Protein AF-A0A7S2W2L8-F1 (afdb_monomer)

Solvent-accessible surface area (backbone atoms only — not comparable to full-atom values): 20200 Å² total; per-residue (Å²): 138,90,86,86,85,83,86,76,82,80,80,81,73,77,78,70,81,76,75,74,73,59,68,76,46,38,32,38,47,60,27,91,48,52,80,48,51,16,72,74,77,69,44,70,40,50,55,67,39,67,32,39,31,41,35,33,56,36,92,88,42,92,88,41,74,40,72,49,42,21,42,65,70,49,39,56,51,51,57,72,71,46,59,90,88,50,94,72,78,82,53,72,87,49,37,45,54,50,85,81,47,57,68,69,61,41,53,53,49,54,54,50,46,50,36,50,75,72,64,70,61,83,74,73,86,76,74,87,71,77,89,78,82,81,89,79,89,78,92,86,85,88,91,86,88,89,81,85,85,81,78,81,79,73,81,73,76,74,79,72,78,73,57,72,81,43,78,41,85,38,43,85,85,41,64,66,52,42,51,52,53,16,49,52,50,47,51,50,32,48,76,71,69,41,63,62,58,86,52,64,67,61,29,31,52,54,41,39,57,46,42,68,74,57,37,38,91,74,87,12,33,29,47,52,14,62,42,46,52,51,47,38,72,73,34,70,71,81,84,81,72,66,84,68,74,50,58,20,76,79,36,38,65,57,32,51,53,36,50,52,39,24,54,49,27,49,73,58,66,39,55,67,62,21,53,38,36,46,50,35,29,54,53,50,19,68,29,68,62,70,81,89,43,18,71,66,48,40,69,42,95,65,31,45,75,76,49,15,51,48,44,36,42,28,73,76,70,74,45,46,69,76,44,53,51,37,67,75,51,72,56,60,72,133

Sequence (334 aa):
LFPRSSGVPPSSRLGKAMAAAPAVSYQVEYAKSGRSTCKASKVKIPKGALRIGKVSPSSFSEGDVMTTWYMVKPFFDMMSRMRKSSKKVESEDDLAGLDELNEEDQAMLRAKIQAFNDGTMKFTPAKRKSPAKKEALDGDDAAEEAAKPSPKPKKKQRVVEPFPSEVVACPKADRARMVEVADQVVAKARSAGIRVPTDNMLARKAAGAILLRLVEPEGGTVDIGKVLDGLEAEYKSSRGKEKAEVACEANRGLVEALNELVEYDFKAGKKFPALATKKAASLLAELSEPITSGKQAGKLEGVGKSTAKKVDEFLDSGTIEALENYRLTGGRGE

Secondary structure (DSSP, 8-state):
------------------PPPPPPEEEEEE-SSTT-B-TTT-PBPPTT-EEEEEEEE-SSSTT-EEEEEEEHHHHHHHHHHS-TTS----SGGGEETGGGS-HHHHHHHHHHHHHHHTT----------------------------PPPPP--------PPPPP-EEE--TT-HHHHHHHHHHHHHHHHHTT----SSHHHHHHHHHHHHHHHS-TTTTEEEHHHHHHHHHHHH--S-----PPPSSGGGHHHHHHHHHHHHHHHHTT-HHHHHHHHHHHHHHHT-SSPP--HHHHHTSTT--HHHHHHHHHHHHHSS-HHHHHHHHHTT---

Organism: NCBI:txid1034831

Foldseek 3Di:
DDDDDDDDDPDDPDPPPPPPQDAKAKAKDFACAQAAAAPQLRHTDHGRAIKMWIWHGDPVDGNDIDTHIHHLLSLLVVQVPDDPPHDDCQDPVRYHPLVVDDPVVSVVNRVVSVCSVVVVDDDDPDPRDDDDDDDDDDDDDDDDDDDDDDDDPDPPPPPPPQAPWDKDAAAPVPPVSLLVLLQVLLVVLVVVVQPADPPSVRSSVLLSVLLVVAQDPPRRMGTSSVSSVVSCVVRVDDDPPPPQQQLAPLCVLVLVQLQLLLVLCVLLVVPVSSVLSPVLSVVRSVDNDHDDALVVSCVPPRHDPVNRVQVRVCNVPVHRPSSVVCVVVVSPDD

Mean predicted aligned error: 21.11 Å

Radius of gyration: 31.38 Å; Cα contacts (8 Å, |Δi|>4): 383; chains: 1; bounding box: 72×114×62 Å

Structure (mmCIF, N/CA/C/O backbone):
data_AF-A0A7S2W2L8-F1
#
_entry.id   AF-A0A7S2W2L8-F1
#
loop_
_atom_site.group_PDB
_atom_site.id
_atom_site.type_symbol
_atom_site.label_atom_id
_atom_site.label_alt_id
_atom_site.label_comp_id
_atom_site.label_asym_id
_atom_site.label_entity_id
_atom_site.label_seq_id
_atom_site.pdbx_PDB_ins_code
_atom_site.Cartn_x
_atom_site.Cartn_y
_atom_site.Cartn_z
_atom_site.occupancy
_atom_site.B_iso_or_equiv
_atom_site.auth_seq_id
_atom_site.auth_comp_id
_atom_site.auth_asym_id
_atom_site.auth_atom_id
_atom_site.pdbx_PDB_model_num
ATOM 1 N N . LEU A 1 1 ? -31.362 80.302 17.877 1.00 39.25 1 LEU A N 1
ATOM 2 C CA . LEU A 1 1 ? -31.074 80.096 19.313 1.00 39.25 1 LEU A CA 1
ATOM 3 C C . LEU A 1 1 ? -31.709 78.782 19.758 1.00 39.25 1 LEU A C 1
ATOM 5 O O . LEU A 1 1 ? -32.903 78.608 19.572 1.00 39.25 1 LEU A O 1
ATOM 9 N N . PHE A 1 2 ? -30.854 77.923 20.316 1.00 34.75 2 PHE A N 1
ATOM 10 C CA . PHE A 1 2 ? -31.050 76.632 20.995 1.00 34.75 2 PHE A CA 1
ATOM 11 C C . PHE A 1 2 ? -31.350 75.344 20.195 1.00 34.75 2 PHE A C 1
ATOM 13 O O . PHE A 1 2 ? -32.076 75.371 19.204 1.00 34.75 2 PHE A O 1
ATOM 20 N N . PRO A 1 3 ? -30.713 74.218 20.597 1.00 49.78 3 PRO A N 1
ATOM 21 C CA . PRO A 1 3 ? -30.274 73.152 19.703 1.00 49.78 3 PRO A CA 1
ATOM 22 C C . PRO A 1 3 ? -31.095 71.867 19.881 1.00 49.78 3 PRO A C 1
ATOM 24 O O . PRO A 1 3 ? -31.760 71.668 20.895 1.00 49.78 3 PRO A O 1
ATOM 27 N N . ARG A 1 4 ? -31.008 70.944 18.919 1.00 42.16 4 ARG A N 1
ATOM 28 C CA . ARG A 1 4 ? -31.521 69.576 19.077 1.00 42.16 4 ARG A CA 1
ATOM 29 C C . ARG A 1 4 ? -30.385 68.576 18.912 1.00 42.16 4 ARG A C 1
ATOM 31 O O . ARG A 1 4 ? -30.053 68.175 17.804 1.00 42.16 4 ARG A O 1
ATOM 38 N N . SER A 1 5 ? -29.806 68.181 20.044 1.00 45.72 5 SER A N 1
ATOM 39 C CA . SER A 1 5 ? -29.121 66.902 20.198 1.00 45.72 5 SER A CA 1
ATOM 40 C C . SER A 1 5 ? -30.149 65.866 20.655 1.00 45.72 5 SER A C 1
ATOM 42 O O . SER A 1 5 ? -30.735 66.017 21.726 1.00 45.72 5 SER A O 1
ATOM 44 N N . SER A 1 6 ? -30.349 64.801 19.889 1.00 47.06 6 SER A N 1
ATOM 45 C CA . SER A 1 6 ? -31.009 63.587 20.375 1.00 47.06 6 SER A CA 1
ATOM 46 C C . SER A 1 6 ? -30.059 62.420 20.155 1.00 47.06 6 SER A C 1
ATOM 48 O O . SER A 1 6 ? -29.956 61.883 19.053 1.00 47.06 6 SER A O 1
ATOM 50 N N . GLY A 1 7 ? -29.321 62.089 21.214 1.00 36.22 7 GLY A N 1
ATOM 51 C CA . GLY A 1 7 ? -28.548 60.863 21.302 1.00 36.22 7 GLY A CA 1
ATOM 52 C C . GLY A 1 7 ? -29.469 59.657 21.450 1.00 36.22 7 GLY A C 1
ATOM 53 O O . GLY A 1 7 ? -30.443 59.691 22.199 1.00 36.22 7 GLY A O 1
ATOM 54 N N . VAL A 1 8 ? -29.118 58.581 20.756 1.00 45.22 8 VAL A N 1
ATOM 55 C CA . VAL A 1 8 ? -29.549 57.221 21.074 1.00 45.22 8 VAL A CA 1
ATOM 56 C C . VAL A 1 8 ? -28.269 56.467 21.442 1.00 45.22 8 VAL A C 1
ATOM 58 O O . VAL A 1 8 ? -27.385 56.360 20.590 1.00 45.22 8 VAL A O 1
ATOM 61 N N . PRO A 1 9 ? -28.098 55.992 22.688 1.00 48.66 9 PRO A N 1
ATOM 62 C CA . PRO A 1 9 ? -26.945 55.174 23.036 1.00 48.66 9 PRO A CA 1
ATOM 63 C C . PRO A 1 9 ? -27.099 53.773 22.418 1.00 48.66 9 PRO A C 1
ATOM 65 O O . PRO A 1 9 ? -28.184 53.188 22.498 1.00 48.66 9 PRO A O 1
ATOM 68 N N . PRO A 1 10 ? -26.048 53.192 21.812 1.00 41.12 10 PRO A N 1
ATOM 69 C CA . PRO A 1 10 ? -26.101 51.808 21.375 1.00 41.12 10 PRO A CA 1
ATOM 70 C C . PRO A 1 10 ? -26.126 50.878 22.592 1.00 41.12 10 PRO A C 1
ATOM 72 O O . PRO A 1 10 ? -25.297 50.967 23.497 1.00 41.12 10 PRO A O 1
ATOM 75 N N . SER A 1 11 ? -27.116 49.986 22.575 1.00 41.72 11 SER A N 1
ATOM 76 C CA . SER A 1 11 ? -27.329 48.870 23.493 1.00 41.72 11 SER A CA 1
ATOM 77 C C . SER A 1 11 ? -26.017 48.178 23.882 1.00 41.72 11 SER A C 1
ATOM 79 O O . SER A 1 11 ? -25.310 47.610 23.046 1.00 41.72 11 SER A O 1
ATOM 81 N N . SER A 1 12 ? -25.717 48.211 25.178 1.00 38.97 12 SER A N 1
ATOM 82 C CA . SER A 1 12 ? -24.676 47.420 25.817 1.00 38.97 12 SER A CA 1
ATOM 83 C C . SER A 1 12 ? -25.024 45.932 25.709 1.00 38.97 12 SER A C 1
ATOM 85 O O . SER A 1 12 ? -25.754 45.373 26.527 1.00 38.97 12 SER A O 1
ATOM 87 N N . ARG A 1 13 ? -24.461 45.242 24.710 1.00 43.66 13 ARG A N 1
ATOM 88 C CA . ARG A 1 13 ? -24.296 43.789 24.819 1.00 43.66 13 ARG A CA 1
ATOM 89 C C . ARG A 1 13 ? -23.273 43.555 25.920 1.00 43.66 13 ARG A C 1
ATOM 91 O O . ARG A 1 13 ? -22.082 43.766 25.703 1.00 43.66 13 ARG A O 1
ATOM 98 N N . LEU A 1 14 ? -23.749 43.149 27.097 1.00 43.38 14 LEU A N 1
ATOM 99 C CA . LEU A 1 14 ? -22.902 42.529 28.107 1.00 43.38 14 LEU A CA 1
ATOM 100 C C . LEU A 1 14 ? -22.034 41.481 27.405 1.00 43.38 14 LEU A C 1
ATOM 102 O O . LEU A 1 14 ? -22.552 40.524 26.824 1.00 43.38 14 LEU A O 1
ATOM 106 N N . GLY A 1 15 ? -20.721 41.696 27.439 1.00 36.47 15 GLY A N 1
ATOM 107 C CA . GLY A 1 15 ? -19.742 40.722 26.997 1.00 36.47 15 GLY A CA 1
ATOM 108 C C . GLY A 1 15 ? -19.905 39.463 27.834 1.00 36.47 15 GLY A C 1
ATOM 109 O O . GLY A 1 15 ? -19.426 39.388 28.963 1.00 36.47 15 GLY A O 1
ATOM 110 N N . LYS A 1 16 ? -20.597 38.467 27.282 1.00 40.06 16 LYS A N 1
ATOM 111 C CA . LYS A 1 16 ? -20.438 37.083 27.711 1.00 40.06 16 LYS A CA 1
ATOM 112 C C . LYS A 1 16 ? -18.959 36.775 27.495 1.00 40.06 16 LYS A C 1
ATOM 114 O O . LYS A 1 16 ? -18.487 36.890 26.366 1.00 40.06 16 LYS A O 1
ATOM 119 N N . ALA A 1 17 ? -18.230 36.466 28.565 1.00 37.75 17 ALA A N 1
ATOM 120 C CA . ALA A 1 17 ? -16.857 35.998 28.463 1.00 37.75 17 ALA A CA 1
ATOM 121 C C . ALA A 1 17 ? -16.820 34.881 27.411 1.00 37.75 17 ALA A C 1
ATOM 123 O O . ALA A 1 17 ? -17.463 33.844 27.587 1.00 37.75 17 ALA A O 1
ATOM 124 N N . MET A 1 18 ? -16.149 35.131 26.283 1.00 36.50 18 MET A N 1
ATOM 125 C CA . MET A 1 18 ? -15.873 34.089 25.303 1.00 36.50 18 MET A CA 1
ATOM 126 C C . MET A 1 18 ? -15.029 33.055 26.039 1.00 36.50 18 MET A C 1
ATOM 128 O O . MET A 1 18 ? -13.890 33.335 26.414 1.00 36.50 18 MET A O 1
ATOM 132 N N . ALA A 1 19 ? -15.611 31.887 26.310 1.00 46.25 19 ALA A N 1
ATOM 133 C CA . ALA A 1 19 ? -14.841 30.736 26.739 1.00 46.25 19 ALA A CA 1
ATOM 134 C C . ALA A 1 19 ? -13.744 30.525 25.689 1.00 46.25 19 ALA A C 1
ATOM 136 O O . ALA A 1 19 ? -14.037 30.438 24.495 1.00 46.25 19 ALA A O 1
ATOM 137 N N . ALA A 1 20 ? -12.484 30.545 26.124 1.00 48.91 20 ALA A N 1
ATOM 138 C CA . ALA A 1 20 ? -11.345 30.362 25.240 1.00 48.91 20 ALA A CA 1
ATOM 139 C C . ALA A 1 20 ? -11.543 29.081 24.415 1.00 48.91 20 ALA A C 1
ATOM 141 O O . ALA A 1 20 ? -11.873 28.032 24.970 1.00 48.91 20 ALA A O 1
ATOM 142 N N . ALA A 1 21 ? -11.366 29.171 23.093 1.00 54.44 21 ALA A N 1
ATOM 143 C CA . ALA A 1 21 ? -11.442 28.006 22.221 1.00 54.44 21 ALA A CA 1
ATOM 144 C C . ALA A 1 21 ? -10.497 26.910 22.752 1.00 54.44 21 ALA A C 1
ATOM 146 O O . ALA A 1 21 ? -9.353 27.225 23.102 1.00 54.44 21 ALA A O 1
ATOM 147 N N . PRO A 1 22 ? -10.940 25.642 22.833 1.00 59.97 22 PRO A N 1
ATOM 148 C CA . PRO A 1 22 ? -10.136 24.597 23.445 1.00 59.97 22 PRO A CA 1
ATOM 149 C C . PRO A 1 22 ? -8.835 24.418 22.657 1.00 59.97 22 PRO A C 1
ATOM 151 O O . PRO A 1 22 ? -8.841 24.130 21.458 1.00 59.97 22 PRO A O 1
ATOM 154 N N . ALA A 1 23 ? -7.708 24.641 23.333 1.00 77.75 23 ALA A N 1
ATOM 155 C CA . ALA A 1 23 ? -6.382 24.487 22.755 1.00 77.75 23 ALA A CA 1
ATOM 156 C C . ALA A 1 23 ? -6.084 23.010 22.459 1.00 77.75 23 ALA A C 1
ATOM 158 O O . ALA A 1 23 ? -6.667 22.100 23.047 1.00 77.75 23 ALA A O 1
ATOM 159 N N . VAL A 1 24 ? -5.145 22.763 21.544 1.00 86.88 24 VAL A N 1
ATOM 160 C CA . VAL A 1 24 ? -4.693 21.399 21.247 1.00 86.88 24 VAL A CA 1
ATOM 161 C C . VAL A 1 24 ? -4.029 20.796 22.488 1.00 86.88 24 VAL A C 1
ATOM 163 O O . VAL A 1 24 ? -3.113 21.396 23.050 1.00 86.88 24 VAL A O 1
ATOM 166 N N . SER A 1 25 ? -4.446 19.598 22.883 1.00 89.25 25 SER A N 1
ATOM 167 C CA . SER A 1 25 ? -3.824 18.823 23.962 1.00 89.25 25 SER A CA 1
ATOM 168 C C . SER A 1 25 ? -3.646 17.360 23.557 1.00 89.25 25 SER A C 1
ATOM 170 O O . SER A 1 25 ? -4.210 16.898 22.557 1.00 89.25 25 SER A O 1
ATOM 172 N N . TYR A 1 26 ? -2.809 16.639 24.300 1.00 93.69 26 TYR A N 1
ATOM 173 C CA . TYR A 1 26 ? -2.530 15.230 24.067 1.00 93.69 26 TYR A CA 1
ATOM 174 C C . TYR A 1 26 ? -2.91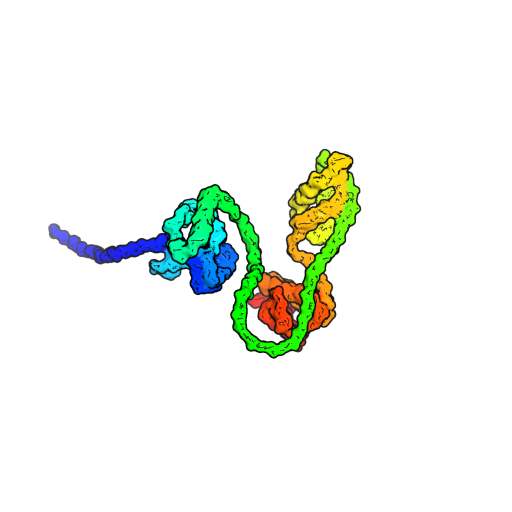0 14.411 25.298 1.00 93.69 26 TYR A C 1
ATOM 176 O O . TYR A 1 26 ? -2.768 14.858 26.431 1.00 93.69 26 TYR A O 1
ATOM 184 N N . GLN A 1 27 ? -3.425 13.212 25.054 1.00 92.75 27 GLN A N 1
ATOM 185 C CA . GLN A 1 27 ? -3.818 12.265 26.090 1.00 92.75 27 GLN A CA 1
ATOM 186 C C . GLN A 1 27 ? -3.385 10.854 25.706 1.00 92.75 27 GLN A C 1
ATOM 188 O O . GLN A 1 27 ? -3.273 10.539 24.517 1.00 92.75 27 GLN A O 1
ATOM 193 N N . VAL A 1 28 ? -3.172 9.994 26.689 1.00 94.38 28 VAL A N 1
ATOM 194 C CA . VAL A 1 28 ? -2.811 8.592 26.501 1.00 94.38 28 VAL A CA 1
ATOM 195 C C . VAL A 1 28 ? -3.760 7.700 27.293 1.00 94.38 28 VAL A C 1
ATOM 197 O O . VAL A 1 28 ? -4.147 8.024 28.405 1.00 94.38 28 VAL A O 1
ATOM 200 N N . GLU A 1 29 ? -4.187 6.593 26.687 1.00 93.38 29 GLU A N 1
ATOM 201 C CA . GLU A 1 29 ? -5.014 5.589 27.363 1.00 93.38 29 GLU A CA 1
ATOM 202 C C . GLU A 1 29 ? -4.880 4.216 26.689 1.00 93.38 29 GLU A C 1
ATOM 204 O O . GLU A 1 29 ? -4.514 4.096 25.508 1.00 93.38 29 GLU A O 1
ATOM 209 N N . TYR A 1 30 ? -5.267 3.164 27.411 1.00 92.88 30 TYR A N 1
ATOM 210 C CA . TYR A 1 30 ? -5.589 1.881 26.795 1.00 92.88 30 TYR A CA 1
ATOM 211 C C . TYR A 1 30 ? -6.912 1.979 26.032 1.00 92.88 30 TYR A C 1
ATOM 213 O O . TYR A 1 30 ? -7.904 2.547 26.494 1.00 92.88 30 TYR A O 1
ATOM 221 N N . ALA A 1 31 ? -6.957 1.413 24.826 1.00 93.00 31 ALA A N 1
ATOM 222 C CA . ALA A 1 31 ? -8.130 1.512 23.974 1.00 93.00 31 ALA A CA 1
ATOM 223 C C . ALA A 1 31 ? -9.369 0.864 24.615 1.00 93.00 31 ALA A C 1
ATOM 225 O O . ALA A 1 31 ? -9.513 -0.360 24.620 1.00 93.00 31 ALA A O 1
ATOM 226 N N . LYS A 1 32 ? -10.330 1.692 25.046 1.00 91.44 32 LYS A N 1
ATOM 227 C CA . LYS A 1 32 ? -11.609 1.256 25.647 1.00 91.44 32 LYS A CA 1
ATOM 228 C C . LYS A 1 32 ? -12.422 0.324 24.734 1.00 91.44 32 LYS A C 1
ATOM 230 O O . LYS A 1 32 ? -13.146 -0.554 25.197 1.00 91.44 32 LYS A O 1
ATOM 235 N N . SER A 1 33 ? -12.297 0.489 23.412 1.00 91.69 33 SER A N 1
ATOM 236 C CA . SER A 1 33 ? -12.904 -0.400 22.412 1.00 91.69 33 SER A CA 1
ATOM 237 C C . SER A 1 33 ? -12.079 -0.486 21.126 1.00 91.69 33 SER A C 1
ATOM 239 O O . SER A 1 33 ? -11.356 0.448 20.777 1.00 91.69 33 SER A O 1
ATOM 241 N N . GLY A 1 34 ? -12.266 -1.573 20.369 1.00 89.44 34 GLY A N 1
ATOM 242 C CA . GLY A 1 34 ? -11.600 -1.823 19.083 1.00 89.44 34 GLY A CA 1
ATOM 243 C C . GLY A 1 34 ? -12.135 -1.019 17.884 1.00 89.44 34 GLY A C 1
ATOM 244 O O . GLY A 1 34 ? -11.859 -1.360 16.733 1.00 89.44 34 GLY A O 1
ATOM 245 N N . ARG A 1 35 ? -12.972 0.003 18.125 1.00 88.81 35 ARG A N 1
ATOM 246 C CA . ARG A 1 35 ? -13.668 0.769 17.073 1.00 88.81 35 ARG A CA 1
ATOM 247 C C . ARG A 1 35 ? -12.836 1.924 16.506 1.00 88.81 35 ARG A C 1
ATOM 249 O O . ARG A 1 35 ? -13.074 2.348 15.377 1.00 88.81 35 ARG A O 1
ATOM 256 N N . SER A 1 36 ? -11.855 2.430 17.255 1.00 89.44 36 SER A N 1
ATOM 257 C CA . SER A 1 36 ? -11.018 3.554 16.814 1.00 89.44 36 SER A CA 1
ATOM 258 C C . SER A 1 36 ? -10.050 3.146 15.705 1.00 89.44 36 SER A C 1
ATOM 260 O O . SER A 1 36 ? -9.431 2.085 15.772 1.00 89.44 36 SER A O 1
ATOM 262 N N . THR A 1 37 ? -9.855 4.021 14.721 1.00 93.81 37 THR A N 1
ATOM 263 C CA . THR A 1 37 ? -8.873 3.834 13.644 1.00 93.81 37 THR A CA 1
ATOM 264 C C . THR A 1 37 ? -7.732 4.828 13.813 1.00 93.81 37 THR A C 1
ATOM 266 O O . THR A 1 37 ? -7.977 6.021 13.981 1.00 93.81 37 THR A O 1
ATOM 269 N N . CYS A 1 38 ? -6.486 4.355 13.747 1.00 93.44 38 CYS A N 1
ATOM 270 C CA . CYS A 1 38 ? -5.315 5.223 13.808 1.00 93.44 38 CYS A CA 1
ATOM 271 C C . CYS A 1 38 ? -5.294 6.163 12.598 1.00 93.44 38 CYS A C 1
ATOM 273 O O . CYS A 1 38 ? -5.287 5.706 11.455 1.00 93.44 38 CYS A O 1
ATOM 275 N N . LYS A 1 39 ? -5.234 7.477 12.829 1.00 91.44 39 LYS A N 1
ATOM 276 C CA . LYS A 1 39 ? -5.305 8.466 11.741 1.00 91.44 39 LYS A CA 1
ATOM 277 C C . LYS A 1 39 ? -4.108 8.411 10.784 1.00 91.44 39 LYS A C 1
ATOM 279 O O . LYS A 1 39 ? -4.291 8.595 9.583 1.00 91.44 39 LYS A O 1
ATOM 284 N N . ALA A 1 40 ? -2.909 8.128 11.296 1.00 87.81 40 ALA A N 1
ATOM 285 C CA . ALA A 1 40 ? -1.687 8.064 10.493 1.00 87.81 40 ALA A CA 1
ATOM 286 C C . ALA A 1 40 ? -1.577 6.759 9.677 1.00 87.81 40 ALA A C 1
ATOM 288 O O . ALA A 1 40 ? -1.339 6.807 8.472 1.00 87.81 40 ALA A O 1
ATOM 289 N N . SER A 1 41 ? -1.797 5.593 10.299 1.00 86.56 41 SER A N 1
ATOM 290 C CA . SER A 1 41 ? -1.665 4.291 9.621 1.00 86.56 41 SER A CA 1
ATOM 291 C C . SER A 1 41 ? -2.948 3.802 8.939 1.00 86.56 41 SER A C 1
ATOM 293 O O . SER A 1 41 ? -2.886 2.911 8.094 1.00 86.56 41 SER A O 1
ATOM 295 N N . LYS A 1 42 ? -4.112 4.374 9.279 1.00 89.25 42 LYS A N 1
ATOM 296 C CA . LYS A 1 42 ? -5.455 3.926 8.860 1.00 89.25 42 LYS A CA 1
ATOM 297 C C . LYS A 1 42 ? -5.800 2.490 9.291 1.00 89.25 42 LYS A C 1
ATOM 299 O O . LYS A 1 42 ? -6.684 1.869 8.708 1.00 89.25 42 LYS A O 1
ATOM 304 N N . VAL A 1 43 ? -5.122 1.965 10.315 1.00 90.69 43 VAL A N 1
ATOM 305 C CA . VAL A 1 43 ? -5.360 0.626 10.886 1.00 90.69 43 VAL A CA 1
ATOM 306 C C . VAL A 1 43 ? -6.247 0.732 12.130 1.00 90.69 43 VAL A C 1
ATOM 308 O O . VAL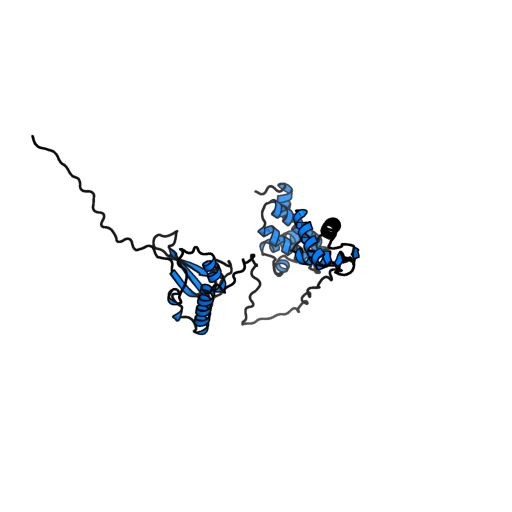 A 1 43 ? -6.088 1.664 12.923 1.00 90.69 43 VAL A O 1
ATOM 311 N N . LYS A 1 44 ? -7.177 -0.216 12.317 1.00 93.19 44 LYS A N 1
ATOM 312 C CA . LYS A 1 44 ? -7.998 -0.311 13.537 1.00 93.19 44 LYS A CA 1
ATOM 313 C C . LYS A 1 44 ? -7.117 -0.597 14.756 1.00 93.19 44 LYS A C 1
ATOM 315 O O . LYS A 1 44 ? -6.240 -1.456 14.705 1.00 93.19 44 LYS A O 1
ATOM 320 N N . ILE A 1 45 ? -7.354 0.128 15.841 1.00 92.62 45 ILE A N 1
ATOM 321 C CA . ILE A 1 45 ? -6.667 -0.060 17.120 1.00 92.62 45 ILE A CA 1
ATOM 322 C C . ILE A 1 45 ? -7.507 -1.056 17.929 1.00 92.62 45 ILE A C 1
ATOM 324 O O . ILE A 1 45 ? -8.679 -0.758 18.160 1.00 92.62 45 ILE A O 1
ATOM 328 N N . PRO A 1 46 ? -6.974 -2.232 18.308 1.00 91.44 46 PRO A N 1
ATOM 329 C CA . PRO A 1 46 ? -7.729 -3.228 19.067 1.00 91.44 46 PRO A CA 1
ATOM 330 C C . PRO A 1 46 ? -8.000 -2.754 20.501 1.00 91.44 46 PRO A C 1
ATOM 332 O O . PRO A 1 46 ? -7.298 -1.881 21.007 1.00 91.44 46 PRO A O 1
ATOM 335 N N . LYS A 1 47 ? -9.017 -3.334 21.153 1.00 92.62 47 LYS A N 1
ATOM 336 C CA . LYS A 1 47 ? -9.324 -3.070 22.569 1.00 92.62 47 LYS A CA 1
ATOM 337 C C . LYS A 1 47 ? -8.112 -3.445 23.435 1.00 92.62 47 LYS A C 1
ATOM 339 O O . LYS A 1 47 ? -7.460 -4.442 23.149 1.00 92.62 47 LYS A O 1
ATOM 344 N N . GLY A 1 48 ? -7.807 -2.636 24.445 1.00 89.56 48 GLY A N 1
ATOM 345 C CA . GLY A 1 48 ? -6.671 -2.843 25.349 1.00 89.56 48 GLY A CA 1
ATOM 346 C C . GLY A 1 48 ? -5.309 -2.430 24.785 1.00 89.56 48 GLY A C 1
ATOM 347 O O . GLY A 1 48 ? -4.338 -2.415 25.524 1.00 89.56 48 GLY A O 1
ATOM 348 N N . ALA A 1 49 ? -5.199 -2.044 23.507 1.00 91.56 49 ALA A N 1
ATOM 349 C CA . ALA A 1 49 ? -3.934 -1.526 22.987 1.00 91.56 49 ALA A CA 1
ATOM 350 C C . ALA A 1 49 ? -3.695 -0.072 23.401 1.00 91.56 49 ALA A C 1
ATOM 352 O O . ALA A 1 49 ? -4.606 0.757 23.342 1.00 91.56 49 ALA A O 1
ATOM 353 N N . LEU A 1 50 ? -2.442 0.240 23.721 1.00 92.81 50 LEU A N 1
ATOM 354 C CA . LEU A 1 50 ? -1.981 1.589 24.018 1.00 92.81 50 LEU A CA 1
ATOM 355 C C . LEU A 1 50 ? -2.174 2.531 22.816 1.00 92.81 50 LEU A C 1
ATOM 357 O O . LEU A 1 50 ? -1.700 2.260 21.701 1.00 92.81 50 LEU A O 1
ATOM 361 N N . ARG A 1 51 ? -2.867 3.652 23.038 1.00 93.12 51 ARG A N 1
ATOM 362 C CA . ARG A 1 51 ? -3.128 4.679 22.021 1.00 93.12 51 ARG A CA 1
ATOM 363 C C . ARG A 1 51 ? -2.959 6.089 22.579 1.00 93.12 51 ARG A C 1
ATOM 365 O O . ARG A 1 51 ? -3.253 6.349 23.737 1.00 93.12 51 ARG A O 1
ATOM 372 N N . ILE A 1 52 ? -2.534 7.002 21.710 1.00 94.88 52 ILE A N 1
ATOM 373 C CA . ILE A 1 52 ? -2.355 8.424 22.024 1.00 94.88 52 ILE A CA 1
ATOM 374 C C . ILE A 1 52 ? -3.425 9.219 21.272 1.00 94.88 52 ILE A C 1
ATOM 376 O O . ILE A 1 52 ? -3.597 9.061 20.058 1.00 94.88 52 ILE A O 1
ATOM 380 N N . GLY A 1 53 ? -4.184 10.035 21.990 1.00 94.19 53 GLY A N 1
ATOM 381 C CA . GLY A 1 53 ? -5.219 10.919 21.475 1.00 94.19 53 GLY A CA 1
ATOM 382 C C . GLY A 1 53 ? -4.706 12.348 21.341 1.00 94.19 53 GLY A C 1
ATOM 383 O O . GLY A 1 53 ? -4.163 12.908 22.283 1.00 94.19 53 GLY A O 1
ATOM 384 N N . LYS A 1 54 ? -4.913 12.960 20.174 1.00 93.62 54 LYS A N 1
ATOM 385 C CA . LYS A 1 54 ? -4.795 14.410 19.987 1.00 93.62 54 LYS A CA 1
ATOM 386 C C . LYS A 1 54 ? -6.182 15.022 20.116 1.00 93.62 54 LYS A C 1
ATOM 388 O O . LYS A 1 54 ? -7.030 14.753 19.263 1.00 93.62 54 LYS A O 1
ATOM 393 N N . VAL A 1 55 ? -6.396 15.824 21.146 1.00 92.06 55 VAL A N 1
ATOM 394 C CA . VAL A 1 55 ? -7.617 16.603 21.344 1.00 92.06 55 VAL A CA 1
ATOM 395 C C . VAL A 1 55 ? -7.443 17.926 20.608 1.00 92.06 55 VAL A C 1
ATOM 397 O O . VAL A 1 55 ? -6.446 18.625 20.782 1.00 92.06 55 VAL A O 1
ATOM 400 N N . SER A 1 56 ? -8.371 18.242 19.716 1.00 89.88 56 SER A N 1
ATOM 401 C CA . SER A 1 56 ? -8.389 19.495 18.961 1.00 89.88 56 SER A CA 1
ATOM 402 C C . SER A 1 56 ? -9.794 20.088 18.968 1.00 89.88 56 SER A C 1
ATOM 404 O O . SER A 1 56 ? -10.749 19.318 19.069 1.00 89.88 56 SER A O 1
ATOM 406 N N . PRO A 1 57 ? -9.946 21.412 18.816 1.00 88.81 57 PRO A N 1
ATOM 407 C CA . PRO A 1 57 ? -11.263 22.023 18.681 1.00 88.81 57 PRO A CA 1
ATOM 408 C C . PRO A 1 57 ? -12.000 21.414 17.481 1.00 88.81 57 PRO A C 1
ATOM 410 O O . PRO A 1 57 ? -11.410 21.217 16.413 1.00 88.81 57 PRO A O 1
ATOM 413 N N . SER A 1 58 ? -13.271 21.067 17.673 1.00 87.19 58 SER A N 1
ATOM 414 C CA . SER A 1 58 ? -14.146 20.563 16.617 1.00 87.19 58 SER A CA 1
ATOM 415 C C . SER A 1 58 ? -14.419 21.668 15.601 1.00 87.19 58 SER A C 1
ATOM 417 O O . SER A 1 58 ? -14.720 22.800 15.962 1.00 87.19 58 SER A O 1
ATOM 419 N N . SER A 1 59 ? -14.332 21.348 14.309 1.00 85.31 59 SER A N 1
ATOM 420 C CA . SER A 1 59 ? -14.742 22.276 13.243 1.00 85.31 59 SER A CA 1
ATOM 421 C C . SER A 1 59 ? -16.249 22.248 12.969 1.00 85.31 59 SER A C 1
ATOM 423 O O . SER A 1 59 ? -16.733 23.060 12.189 1.00 85.31 59 SER A O 1
ATOM 425 N N . PHE A 1 60 ? -16.978 21.294 13.554 1.00 82.00 60 PHE A N 1
ATOM 426 C CA . PHE A 1 60 ? -18.403 21.071 13.287 1.00 82.00 60 PHE A CA 1
ATOM 427 C C . PHE A 1 60 ? -19.316 21.680 14.353 1.00 82.00 60 PHE A C 1
ATOM 429 O O . PHE A 1 60 ? -20.465 22.000 14.066 1.00 82.00 60 PHE A O 1
ATOM 436 N N . SER A 1 61 ? -18.810 21.821 15.574 1.00 81.25 61 SER A N 1
ATOM 437 C CA . SER A 1 61 ? -19.555 22.250 16.752 1.00 81.25 61 SER A CA 1
ATOM 438 C C . SER A 1 61 ? -18.710 23.261 17.520 1.00 81.25 61 SER A C 1
ATOM 440 O O . SER A 1 61 ? -17.584 22.971 17.921 1.00 81.25 61 SER A O 1
ATOM 442 N N . GLU A 1 62 ? -19.242 24.470 17.695 1.00 81.31 62 GLU A N 1
ATOM 443 C CA . GLU A 1 62 ? -18.558 25.543 18.415 1.00 81.31 62 GLU A CA 1
ATOM 444 C C . GLU A 1 62 ? -18.426 25.172 19.902 1.00 81.31 62 GLU A C 1
ATOM 446 O O . GLU A 1 62 ? -19.413 24.858 20.564 1.00 81.31 62 GLU A O 1
ATOM 451 N N . GLY A 1 63 ? -17.191 25.157 20.414 1.00 78.44 63 GLY A N 1
ATOM 452 C CA . GLY A 1 63 ? -16.880 24.802 21.806 1.00 78.44 63 GLY A CA 1
ATOM 453 C C . GLY A 1 63 ? -16.699 23.305 22.090 1.00 78.44 63 GLY A C 1
ATOM 454 O O . GLY A 1 63 ? -16.307 22.951 23.199 1.00 78.44 63 GLY A O 1
ATOM 455 N N . ASP A 1 64 ? -16.923 22.430 21.110 1.00 83.56 64 ASP A N 1
ATOM 456 C CA . ASP A 1 64 ? -16.727 20.984 21.256 1.00 83.56 64 ASP A CA 1
ATOM 457 C C . ASP A 1 64 ? -15.295 20.567 20.875 1.00 83.56 64 ASP A C 1
ATOM 459 O O . ASP A 1 64 ? -14.587 21.269 20.144 1.00 83.56 64 ASP A O 1
ATOM 463 N N . VAL A 1 65 ? -14.853 19.402 21.346 1.00 87.25 65 VAL A N 1
ATOM 464 C CA . VAL A 1 65 ? -13.511 18.867 21.090 1.00 87.25 65 VAL A CA 1
ATOM 465 C C . VAL A 1 65 ? -13.576 17.528 20.372 1.00 87.25 65 VAL A C 1
ATOM 467 O O . VAL A 1 65 ? -14.293 16.605 20.742 1.00 87.25 65 VAL A O 1
ATOM 470 N N . MET A 1 66 ? -12.748 17.381 19.344 1.00 89.06 66 MET A N 1
ATOM 471 C CA . MET A 1 66 ? -12.589 16.131 18.615 1.00 89.06 66 MET A CA 1
ATOM 472 C C . MET A 1 66 ? -11.271 15.459 18.996 1.00 89.06 66 MET A C 1
ATOM 474 O O . MET A 1 66 ? -10.192 16.039 18.865 1.00 89.06 66 MET A O 1
ATOM 478 N N . THR A 1 67 ? -11.348 14.200 19.434 1.00 92.25 67 THR A N 1
ATOM 479 C CA . THR A 1 67 ? -10.155 13.391 19.710 1.00 92.25 67 THR A CA 1
ATOM 480 C C . THR A 1 67 ? -9.781 12.557 18.494 1.00 92.25 67 THR A C 1
ATOM 482 O O . THR A 1 67 ? -10.537 11.697 18.039 1.00 92.25 67 THR A O 1
ATOM 485 N N . THR A 1 68 ? -8.569 12.763 17.989 1.00 93.25 68 THR A N 1
ATOM 486 C CA . THR A 1 68 ? -7.985 11.938 16.931 1.00 93.25 68 THR A CA 1
ATOM 487 C C . THR A 1 68 ? -7.004 10.934 17.525 1.00 93.25 68 THR A C 1
ATOM 489 O O . THR A 1 68 ? -6.004 11.326 18.117 1.00 93.25 68 THR A O 1
ATOM 492 N N . TRP A 1 69 ? -7.256 9.639 17.326 1.00 94.75 69 TRP A N 1
ATOM 493 C CA . TRP A 1 69 ? -6.457 8.557 17.910 1.00 94.75 69 TRP A CA 1
ATOM 494 C C . TRP A 1 69 ? -5.295 8.095 17.021 1.00 94.75 69 TRP A C 1
ATOM 496 O O . TRP A 1 69 ? -5.421 7.962 15.796 1.00 94.75 69 TRP A O 1
ATOM 506 N N . TYR A 1 70 ? -4.176 7.762 17.661 1.00 94.81 70 TYR A N 1
ATOM 507 C CA . TYR A 1 70 ? -2.952 7.270 17.041 1.00 94.81 70 TYR A CA 1
ATOM 508 C C . TYR A 1 70 ? -2.386 6.067 17.801 1.00 94.81 70 TYR A C 1
ATOM 510 O O . TYR A 1 70 ? -2.509 5.962 19.016 1.00 94.81 70 TYR A O 1
ATOM 518 N N . MET A 1 71 ? -1.735 5.157 17.075 1.00 93.00 71 MET A N 1
ATOM 519 C CA . MET A 1 71 ? -0.820 4.187 17.684 1.00 93.00 71 MET A CA 1
ATOM 520 C C . MET A 1 71 ? 0.498 4.890 18.033 1.00 93.00 71 MET A C 1
ATOM 522 O O . MET A 1 71 ? 0.849 5.875 17.383 1.00 93.00 71 MET A O 1
ATOM 526 N N . VAL A 1 72 ? 1.264 4.337 18.975 1.00 91.25 72 VAL A N 1
ATOM 527 C CA . VAL A 1 72 ? 2.489 4.962 19.507 1.00 91.25 72 VAL A CA 1
ATOM 528 C C . VAL A 1 72 ? 3.493 5.351 18.410 1.00 91.25 72 VAL A C 1
ATOM 530 O O . VAL A 1 72 ? 3.809 6.521 18.254 1.00 91.25 72 VAL A O 1
ATOM 533 N N . LYS A 1 73 ? 3.963 4.415 17.572 1.00 90.00 73 LYS A N 1
ATOM 534 C CA . LYS A 1 73 ? 4.946 4.741 16.512 1.00 90.00 73 LYS A CA 1
ATOM 535 C C . LYS A 1 73 ? 4.399 5.723 15.451 1.00 90.00 73 LYS A C 1
ATOM 537 O O . LYS A 1 73 ? 5.090 6.691 15.141 1.00 90.00 73 LYS A O 1
ATOM 542 N N . PRO A 1 74 ? 3.184 5.529 14.897 1.00 91.69 74 PRO A N 1
ATOM 543 C CA . PRO A 1 74 ? 2.587 6.494 13.970 1.00 91.69 74 PRO A CA 1
ATOM 544 C C . PRO A 1 74 ? 2.301 7.882 14.565 1.00 91.69 74 PRO A C 1
ATOM 546 O O . PRO A 1 74 ? 2.196 8.841 13.805 1.00 91.69 74 PRO A O 1
ATOM 549 N N . PHE A 1 75 ? 2.160 8.007 15.887 1.00 92.50 75 PHE A N 1
ATOM 550 C CA . PHE A 1 75 ? 2.031 9.302 16.558 1.00 92.50 75 PHE A CA 1
ATOM 551 C C . PHE A 1 75 ? 3.314 10.132 16.420 1.00 92.50 75 PHE A C 1
ATOM 553 O O . PHE A 1 75 ? 3.254 11.266 15.950 1.00 92.50 75 PHE A O 1
ATOM 560 N N . PHE A 1 76 ? 4.482 9.549 16.704 1.00 90.69 76 PHE A N 1
ATOM 561 C CA . PHE A 1 76 ? 5.760 10.249 16.526 1.00 90.69 76 PHE A CA 1
ATOM 562 C C . PHE A 1 76 ? 6.069 10.559 15.043 1.00 90.69 76 PHE A C 1
ATOM 564 O O . PHE A 1 76 ? 6.620 11.614 14.742 1.00 90.69 76 PHE A O 1
ATOM 571 N N . ASP A 1 77 ? 5.626 9.721 14.094 1.00 88.69 77 ASP A N 1
ATOM 572 C CA . ASP A 1 77 ? 5.695 10.038 12.650 1.00 88.69 77 ASP A CA 1
ATOM 573 C C . ASP A 1 77 ? 4.802 11.238 12.279 1.00 88.69 77 ASP A C 1
ATOM 575 O O . ASP A 1 77 ? 5.146 12.055 11.430 1.00 88.69 77 ASP A O 1
ATOM 579 N N . MET A 1 78 ? 3.644 11.379 12.929 1.00 88.06 78 MET A N 1
ATOM 580 C CA . MET A 1 78 ? 2.805 12.569 12.773 1.00 88.06 78 MET A CA 1
ATOM 581 C C . MET A 1 78 ? 3.479 13.809 13.384 1.00 88.06 78 MET A C 1
ATOM 583 O O . MET A 1 78 ? 3.439 14.882 12.780 1.00 88.06 78 MET A O 1
ATOM 587 N N . MET A 1 79 ? 4.131 13.678 14.543 1.00 88.25 79 MET A N 1
ATOM 588 C CA . MET A 1 79 ? 4.834 14.792 15.192 1.00 88.25 79 MET A CA 1
ATOM 589 C C . MET A 1 79 ? 6.063 15.269 14.409 1.00 88.25 79 MET A C 1
ATOM 591 O O . MET A 1 79 ? 6.304 16.478 14.351 1.00 88.25 79 MET A O 1
ATOM 595 N N . SER A 1 80 ? 6.804 14.367 13.754 1.00 85.62 80 SER A N 1
ATOM 596 C CA . SER A 1 80 ? 7.958 14.745 12.918 1.00 85.62 80 SER A CA 1
ATOM 597 C C . SER A 1 80 ? 7.546 15.579 11.700 1.00 85.62 80 SER A C 1
ATOM 599 O O . SER A 1 80 ? 8.271 16.482 11.291 1.00 85.62 80 SER A O 1
ATOM 601 N N . ARG A 1 81 ? 6.349 15.327 11.153 1.00 85.62 81 ARG A N 1
ATOM 602 C CA . ARG A 1 81 ? 5.786 16.045 9.995 1.00 85.62 81 ARG A CA 1
ATOM 603 C C . ARG A 1 81 ? 5.039 17.324 10.370 1.00 85.62 81 ARG A C 1
ATOM 605 O O . ARG A 1 81 ? 4.676 18.096 9.483 1.00 85.62 81 ARG A O 1
ATOM 612 N N . MET A 1 82 ? 4.765 17.545 11.657 1.00 85.06 82 MET A N 1
ATOM 613 C CA . MET A 1 82 ? 4.068 18.743 12.122 1.00 85.06 82 MET A CA 1
ATOM 614 C C . MET A 1 82 ? 4.963 19.983 11.989 1.00 85.06 82 MET A C 1
ATOM 616 O O . MET A 1 82 ? 6.175 19.928 12.224 1.00 85.06 82 MET A O 1
ATOM 620 N N . ARG A 1 83 ? 4.352 21.124 11.634 1.00 81.19 83 ARG A N 1
ATOM 621 C CA . ARG A 1 83 ? 5.049 22.418 11.547 1.00 81.19 83 ARG A CA 1
ATOM 622 C C . ARG A 1 83 ? 5.711 22.736 12.890 1.00 81.19 83 ARG A C 1
ATOM 624 O O . ARG A 1 83 ? 5.154 22.420 13.937 1.00 81.19 83 ARG A O 1
ATOM 631 N N . LYS A 1 84 ? 6.870 23.402 12.863 1.00 76.12 84 LYS A N 1
ATOM 632 C CA . LYS A 1 84 ? 7.611 23.796 14.078 1.00 76.12 84 LYS A CA 1
ATOM 633 C C . LYS A 1 84 ? 6.774 24.649 15.046 1.00 76.12 84 LYS A C 1
ATOM 635 O O . LYS A 1 84 ? 6.984 24.566 16.239 1.00 76.12 84 LYS A O 1
ATOM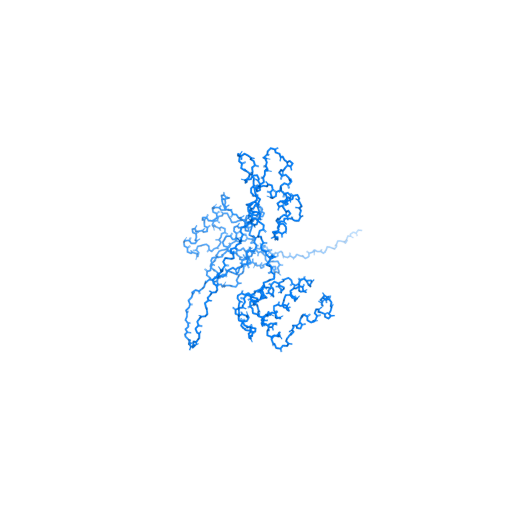 640 N N . SER A 1 85 ? 5.804 25.408 14.532 1.00 75.56 85 SER A N 1
ATOM 641 C CA . SER A 1 85 ? 4.887 26.241 15.322 1.00 75.56 85 SER A CA 1
ATOM 642 C C . SER A 1 85 ? 3.691 25.495 15.931 1.00 75.56 85 SER A C 1
ATOM 644 O O . SER A 1 85 ? 2.882 26.103 16.622 1.00 75.56 85 SER A O 1
ATOM 646 N N . SER A 1 86 ? 3.506 24.204 15.633 1.00 79.81 86 SER A N 1
ATOM 647 C CA . SER A 1 86 ? 2.421 23.403 16.213 1.00 79.81 86 SER A CA 1
ATOM 648 C C . SER A 1 86 ? 2.837 22.855 17.575 1.00 79.81 86 SER A C 1
ATOM 650 O O . SER A 1 86 ? 3.964 22.392 17.704 1.00 79.81 86 SER A O 1
ATOM 652 N N . LYS A 1 87 ? 1.921 22.833 18.554 1.00 83.12 87 LYS A N 1
ATOM 653 C CA . LYS A 1 87 ? 2.167 22.224 19.871 1.00 83.12 87 LYS A CA 1
ATOM 654 C C . LYS A 1 87 ? 2.563 20.752 19.710 1.00 83.12 87 LYS A C 1
ATOM 656 O O . LYS A 1 87 ? 1.753 19.954 19.227 1.00 83.12 87 LYS A O 1
ATOM 661 N N . LYS A 1 88 ? 3.801 20.412 20.066 1.00 85.31 88 LYS A N 1
ATOM 662 C CA . LYS A 1 88 ? 4.347 19.047 20.097 1.00 85.31 88 LYS A CA 1
ATOM 663 C C . LYS A 1 88 ? 4.399 18.561 21.544 1.00 85.31 88 LYS A C 1
ATOM 665 O O . LYS A 1 88 ? 4.242 19.362 22.453 1.00 85.31 88 LYS A O 1
ATOM 670 N N . VAL A 1 89 ? 4.538 17.252 21.719 1.00 85.69 89 VAL A N 1
ATOM 671 C CA . VAL A 1 89 ? 4.809 16.647 23.028 1.00 85.69 89 VAL A CA 1
ATOM 672 C C . VAL A 1 89 ? 6.315 16.719 23.234 1.00 85.69 89 VAL A C 1
ATOM 674 O O . VAL A 1 89 ? 7.044 16.117 22.443 1.00 85.69 89 VAL A O 1
ATOM 677 N N . GLU A 1 90 ? 6.759 17.475 24.233 1.00 81.25 90 GLU A N 1
ATOM 678 C CA . GLU A 1 90 ? 8.181 17.644 24.562 1.00 81.25 90 GLU A CA 1
ATOM 679 C C . GLU A 1 90 ? 8.526 16.939 25.879 1.00 81.25 90 GLU A C 1
ATOM 681 O O . GLU A 1 90 ? 9.589 16.319 25.962 1.00 81.25 90 GLU A O 1
ATOM 686 N N . SER A 1 91 ? 7.600 16.962 26.847 1.00 85.25 91 SER A N 1
ATOM 687 C CA . SER A 1 91 ? 7.702 16.284 28.145 1.00 85.25 91 SER A CA 1
ATOM 688 C C . SER A 1 91 ? 6.600 15.231 28.332 1.00 85.25 91 SER A C 1
ATOM 690 O O . SER A 1 91 ? 5.609 15.183 27.603 1.00 85.25 91 SER A O 1
ATOM 692 N N . GLU A 1 92 ? 6.768 14.387 29.344 1.00 82.19 92 GLU A N 1
ATOM 693 C CA . GLU A 1 92 ? 5.721 13.516 29.886 1.00 82.19 92 GLU A CA 1
ATOM 694 C C . GLU A 1 92 ? 4.504 14.292 30.405 1.00 82.19 92 GLU A C 1
ATOM 696 O O . GLU A 1 92 ? 3.379 13.828 30.227 1.00 82.19 92 GLU A O 1
ATOM 701 N N . ASP A 1 93 ? 4.711 15.507 30.925 1.00 83.75 93 ASP A N 1
ATOM 702 C CA . ASP A 1 93 ? 3.647 16.386 31.439 1.00 83.75 93 ASP A CA 1
ATOM 703 C C . ASP A 1 93 ? 2.660 16.838 30.347 1.00 83.75 93 ASP A C 1
ATOM 705 O O . ASP A 1 93 ? 1.527 17.230 30.629 1.00 83.75 93 ASP A O 1
ATOM 709 N N . ASP A 1 94 ? 3.066 16.772 29.073 1.00 85.88 94 ASP A N 1
ATOM 710 C CA . ASP A 1 94 ? 2.206 17.102 27.933 1.00 85.88 94 ASP A CA 1
ATOM 711 C C . ASP A 1 94 ? 1.200 15.983 27.598 1.00 85.88 94 ASP A C 1
ATOM 713 O O . ASP A 1 94 ? 0.332 16.175 26.735 1.00 85.88 94 ASP A O 1
ATOM 717 N N . LEU A 1 95 ? 1.317 14.809 28.235 1.00 87.81 95 LEU A N 1
ATOM 718 C CA . LEU A 1 95 ? 0.462 13.640 28.028 1.00 87.81 95 LEU A CA 1
ATOM 719 C C . LEU A 1 95 ? -0.438 13.387 29.241 1.00 87.81 95 LEU A C 1
ATOM 721 O O . LEU A 1 95 ? -0.065 12.705 30.192 1.00 87.81 95 LEU A O 1
ATOM 725 N N . ALA A 1 96 ? -1.688 13.843 29.156 1.00 89.12 96 ALA A N 1
ATOM 726 C CA . ALA A 1 96 ? -2.691 13.514 30.165 1.00 89.12 96 ALA A CA 1
ATOM 727 C C . ALA A 1 96 ? -2.981 11.999 30.198 1.00 89.12 96 ALA A C 1
ATOM 729 O O . ALA A 1 96 ? -3.135 11.376 29.144 1.00 89.12 96 ALA A O 1
ATOM 730 N N . GLY A 1 97 ? -3.101 11.424 31.397 1.00 86.56 97 GLY A N 1
ATOM 731 C CA . GLY A 1 97 ? -3.427 10.006 31.597 1.00 86.56 97 GLY A CA 1
ATOM 732 C C . GLY A 1 97 ? -2.226 9.058 31.597 1.00 86.56 97 GLY A C 1
ATOM 733 O O . GLY A 1 97 ? -2.428 7.850 31.623 1.00 86.56 97 GLY A O 1
ATOM 734 N N . LEU A 1 98 ? -0.986 9.570 31.575 1.00 86.81 98 LEU A N 1
ATOM 735 C CA . LEU A 1 98 ? 0.218 8.734 31.653 1.00 86.81 98 LEU A CA 1
ATOM 736 C C . LEU A 1 98 ? 0.305 7.966 32.982 1.00 86.81 98 LEU A C 1
ATOM 738 O O . LEU A 1 98 ? 0.719 6.810 32.977 1.00 86.81 98 LEU A O 1
ATOM 742 N N . ASP A 1 99 ? -0.145 8.572 34.081 1.00 84.50 99 ASP A N 1
ATOM 743 C CA . ASP A 1 99 ? -0.090 7.988 35.429 1.00 84.50 99 ASP A CA 1
ATOM 744 C C . ASP A 1 99 ? -1.015 6.770 35.604 1.00 84.50 99 ASP A C 1
ATOM 746 O O . ASP A 1 99 ? -0.786 5.934 36.472 1.00 84.50 99 ASP A O 1
ATOM 750 N N . GLU A 1 100 ? -2.046 6.637 34.760 1.00 86.12 100 GLU A N 1
ATOM 751 C CA . GLU A 1 100 ? -2.994 5.511 34.782 1.00 86.12 100 GLU A CA 1
ATOM 752 C C . GLU A 1 100 ? -2.483 4.275 34.011 1.00 86.12 100 GLU A C 1
ATOM 754 O O . GLU A 1 100 ? -3.148 3.236 33.987 1.00 86.12 100 GLU A O 1
ATOM 759 N N . LEU A 1 101 ? -1.328 4.370 33.340 1.00 87.62 101 LEU A N 1
ATOM 760 C CA . LEU A 1 101 ? -0.714 3.256 32.609 1.00 87.62 101 LEU A CA 1
ATOM 761 C C . LEU A 1 101 ? 0.212 2.430 33.501 1.00 87.62 101 LEU A C 1
ATOM 763 O O . LEU A 1 101 ? 0.764 2.927 34.478 1.00 87.62 101 LEU A O 1
ATOM 767 N N . ASN A 1 102 ? 0.479 1.192 33.082 1.00 88.12 102 ASN A N 1
ATOM 768 C CA . ASN A 1 102 ? 1.505 0.360 33.704 1.00 88.12 102 ASN A CA 1
ATOM 769 C C . ASN A 1 102 ? 2.890 1.021 33.606 1.00 88.12 102 ASN A C 1
ATOM 771 O O . ASN A 1 102 ? 3.239 1.578 32.563 1.00 88.12 102 ASN A O 1
ATOM 775 N N . GLU A 1 103 ? 3.712 0.875 34.648 1.00 89.00 103 GLU A N 1
ATOM 776 C CA . GLU A 1 103 ? 5.062 1.461 34.727 1.00 89.00 103 GLU A CA 1
ATOM 777 C C . GLU A 1 103 ? 5.957 1.085 33.530 1.00 89.00 103 GLU A C 1
ATOM 779 O O . GLU A 1 103 ? 6.700 1.925 33.019 1.00 89.00 103 GLU A O 1
ATOM 784 N N . GLU A 1 104 ? 5.833 -0.140 33.005 1.00 88.31 104 GLU A N 1
ATOM 785 C CA . GLU A 1 104 ? 6.546 -0.584 31.797 1.00 88.31 104 GLU A CA 1
ATOM 786 C C . GLU A 1 104 ? 6.175 0.243 30.554 1.00 88.31 104 GLU A C 1
ATOM 788 O O . GLU A 1 104 ? 7.042 0.675 29.786 1.00 88.31 104 GLU A O 1
ATOM 793 N N . ASP A 1 105 ? 4.879 0.494 30.355 1.00 88.06 105 ASP A N 1
ATOM 794 C CA . ASP A 1 105 ? 4.373 1.285 29.233 1.00 88.06 105 ASP A CA 1
ATOM 795 C C . ASP A 1 105 ? 4.691 2.776 29.419 1.00 88.06 105 ASP A C 1
ATOM 797 O O . ASP A 1 105 ? 4.998 3.468 28.440 1.00 88.06 105 ASP A O 1
ATOM 801 N N . GLN A 1 106 ? 4.695 3.268 30.663 1.00 87.12 106 GLN A N 1
ATOM 802 C CA . GLN A 1 106 ? 5.157 4.617 30.985 1.00 87.12 106 GLN A CA 1
ATOM 803 C C . GLN A 1 106 ? 6.636 4.797 30.614 1.00 87.12 106 GLN A C 1
ATOM 805 O O . GLN A 1 106 ? 6.977 5.742 29.898 1.00 87.12 106 GLN A O 1
ATOM 810 N N . ALA A 1 107 ? 7.511 3.872 31.025 1.00 89.50 107 ALA A N 1
ATOM 811 C CA . ALA A 1 107 ? 8.932 3.895 30.678 1.00 89.50 107 ALA A CA 1
ATOM 812 C C . ALA A 1 107 ? 9.143 3.816 29.155 1.00 89.50 107 ALA A C 1
ATOM 814 O O . ALA A 1 107 ? 9.953 4.554 28.587 1.00 89.50 107 ALA A O 1
ATOM 815 N N . MET A 1 108 ? 8.354 2.985 28.464 1.00 87.50 108 MET A N 1
ATOM 816 C CA . MET A 1 108 ? 8.376 2.873 27.004 1.00 87.50 108 MET A CA 1
ATOM 817 C C . MET A 1 108 ? 7.999 4.190 26.306 1.00 87.50 108 MET A C 1
ATOM 819 O O . MET A 1 108 ? 8.582 4.528 25.270 1.00 87.50 108 MET A O 1
ATOM 823 N N . LEU A 1 109 ? 7.008 4.924 26.821 1.00 89.25 109 LEU A N 1
ATOM 824 C CA . LEU A 1 109 ? 6.604 6.219 26.273 1.00 89.25 109 LEU A CA 1
ATOM 825 C C . LEU A 1 109 ? 7.656 7.295 26.545 1.00 89.25 109 LEU A C 1
ATOM 827 O O . LEU A 1 109 ? 8.044 7.977 25.596 1.00 89.25 109 LEU A O 1
ATOM 831 N N . ARG A 1 110 ? 8.183 7.380 27.774 1.00 89.12 110 ARG A N 1
ATOM 832 C CA . ARG A 1 110 ? 9.262 8.314 28.150 1.00 89.12 110 ARG A CA 1
ATOM 833 C C . ARG A 1 110 ? 10.498 8.124 27.267 1.00 89.12 110 ARG A C 1
ATOM 835 O O . ARG A 1 110 ? 10.961 9.078 26.643 1.00 89.12 110 ARG A O 1
ATOM 842 N N . ALA A 1 111 ? 10.947 6.880 27.083 1.00 89.88 111 ALA A N 1
ATOM 843 C CA . ALA A 1 111 ? 12.072 6.558 26.201 1.00 89.88 111 ALA A CA 1
ATOM 844 C C . ALA A 1 111 ? 11.817 6.961 24.735 1.00 89.88 111 ALA A C 1
ATOM 846 O O . ALA A 1 111 ? 12.721 7.420 24.036 1.00 89.88 111 ALA A O 1
ATOM 847 N N . LYS A 1 112 ? 10.579 6.820 24.240 1.00 89.12 112 LYS A N 1
ATOM 848 C CA . LYS A 1 112 ? 10.228 7.221 22.867 1.00 89.12 112 LYS A CA 1
ATOM 849 C C . LYS A 1 112 ? 10.129 8.733 22.686 1.00 89.12 112 LYS A C 1
ATOM 851 O O . LYS A 1 112 ? 10.437 9.197 21.589 1.00 89.12 112 LYS A O 1
ATOM 856 N N . ILE A 1 113 ? 9.707 9.473 23.713 1.00 89.25 113 ILE A N 1
ATOM 857 C CA . ILE A 1 113 ? 9.708 10.945 23.717 1.00 89.25 113 ILE A CA 1
ATOM 858 C C . ILE A 1 113 ? 11.151 11.452 23.674 1.00 89.25 113 ILE A C 1
ATOM 860 O O . ILE A 1 113 ? 11.481 12.242 22.793 1.00 89.25 113 ILE A O 1
ATOM 864 N N . GLN A 1 114 ? 12.034 10.910 24.518 1.00 88.12 114 GLN A N 1
ATOM 865 C CA . GLN A 1 114 ? 13.464 11.245 24.506 1.00 88.12 114 GLN A CA 1
ATOM 866 C C . GLN A 1 114 ? 14.111 10.943 23.145 1.00 88.12 114 GLN A C 1
ATOM 868 O O . GLN A 1 114 ? 14.653 11.839 22.505 1.00 88.12 114 GLN A O 1
ATOM 873 N N . ALA A 1 115 ? 13.931 9.728 22.612 1.00 86.31 115 ALA A N 1
ATOM 874 C CA . ALA A 1 115 ? 14.466 9.356 21.297 1.00 86.31 115 ALA A CA 1
ATOM 875 C C . ALA A 1 115 ? 13.916 10.215 20.137 1.00 86.31 115 ALA A C 1
ATOM 877 O O . ALA A 1 115 ? 14.551 10.353 19.086 1.00 86.31 115 ALA A O 1
ATOM 878 N N . PHE A 1 116 ? 12.710 10.770 20.288 1.00 87.06 116 PHE A N 1
ATOM 879 C CA . PHE A 1 116 ? 12.141 11.708 19.327 1.00 87.06 116 PHE A CA 1
ATOM 880 C C . PHE A 1 116 ? 12.787 13.095 19.431 1.00 87.06 116 PHE A C 1
ATOM 882 O O . PHE A 1 116 ? 13.141 13.659 18.394 1.00 87.06 116 PHE A O 1
ATOM 889 N N . ASN A 1 117 ? 12.981 13.607 20.649 1.00 85.25 117 ASN A N 1
ATOM 890 C CA . ASN A 1 117 ? 13.643 14.889 20.905 1.00 85.25 117 ASN A CA 1
ATOM 891 C C . ASN A 1 117 ? 15.112 14.870 20.450 1.00 85.25 117 ASN A C 1
ATOM 893 O O . ASN A 1 117 ? 15.562 15.815 19.805 1.00 85.25 117 ASN A O 1
ATOM 897 N N . ASP A 1 118 ? 15.811 13.752 20.658 1.00 82.94 118 ASP A N 1
ATOM 898 C CA . ASP A 1 118 ? 17.199 13.549 20.217 1.00 82.94 118 ASP A CA 1
ATOM 899 C C . ASP A 1 118 ? 17.334 13.347 18.695 1.00 82.94 118 ASP A C 1
ATOM 901 O O . ASP A 1 118 ? 18.436 13.222 18.160 1.00 82.94 118 ASP A O 1
ATOM 905 N N . GLY A 1 119 ? 16.217 13.256 17.962 1.00 76.19 119 GLY A N 1
ATOM 906 C CA . GLY A 1 119 ? 16.214 13.051 16.512 1.00 76.19 119 GLY A CA 1
ATOM 907 C C . GLY A 1 119 ? 16.701 11.666 16.059 1.00 76.19 119 GLY A C 1
ATOM 908 O O . GLY A 1 119 ? 16.902 11.443 14.864 1.00 76.19 119 GLY A O 1
ATOM 909 N N . THR A 1 120 ? 16.863 10.710 16.980 1.00 73.12 120 THR A N 1
ATOM 910 C CA . THR A 1 120 ? 17.337 9.344 16.683 1.00 73.12 120 THR A CA 1
ATOM 911 C C . THR A 1 120 ? 16.237 8.451 16.096 1.00 73.12 120 THR A C 1
ATOM 913 O O . THR A 1 120 ? 16.509 7.436 15.443 1.00 73.12 120 THR A O 1
ATOM 916 N N . MET A 1 121 ? 14.973 8.849 16.255 1.00 74.25 121 MET A N 1
ATOM 917 C CA . MET A 1 121 ? 13.812 8.164 15.690 1.00 74.25 121 MET A CA 1
ATOM 918 C C . MET A 1 121 ? 13.736 8.281 14.158 1.00 74.25 121 MET A C 1
ATOM 920 O O . MET A 1 121 ? 13.327 9.296 13.594 1.00 74.25 121 MET A O 1
ATOM 924 N N . LYS A 1 122 ? 14.048 7.183 13.456 1.00 71.00 122 LYS A N 1
ATOM 925 C CA . LYS A 1 122 ? 13.901 7.084 11.993 1.00 71.00 122 LYS A CA 1
ATOM 926 C C . LYS A 1 122 ? 12.458 6.764 11.592 1.00 71.00 122 LYS A C 1
ATOM 928 O O . LYS A 1 122 ? 11.943 5.673 11.859 1.00 71.00 122 LYS A O 1
ATOM 933 N N . PHE A 1 123 ? 11.835 7.680 10.854 1.00 71.25 123 PHE A N 1
ATOM 934 C CA . PHE A 1 123 ? 10.544 7.461 10.201 1.00 71.25 123 PHE A CA 1
ATOM 935 C C . PHE A 1 123 ? 10.749 7.216 8.708 1.00 71.25 123 PHE A C 1
ATOM 937 O O . PHE A 1 123 ? 11.023 8.130 7.938 1.00 71.25 123 PHE A O 1
ATOM 944 N N . THR A 1 124 ? 10.615 5.964 8.275 1.00 53.25 124 THR A N 1
ATOM 945 C CA . THR A 1 124 ? 10.547 5.655 6.842 1.00 53.25 124 THR A CA 1
ATOM 946 C C . THR A 1 124 ? 9.156 6.019 6.319 1.00 53.25 124 THR A C 1
ATOM 948 O O . THR A 1 124 ? 8.175 5.625 6.962 1.00 53.25 124 THR A O 1
ATOM 951 N N . PRO A 1 125 ? 9.016 6.680 5.155 1.00 45.88 125 PRO A N 1
ATOM 952 C CA . PRO A 1 125 ? 7.709 6.899 4.552 1.00 45.88 125 PRO A CA 1
ATOM 953 C C . PRO A 1 125 ? 7.046 5.543 4.294 1.00 45.88 125 PRO A C 1
ATOM 955 O O . PRO A 1 125 ? 7.499 4.740 3.475 1.00 45.88 125 PRO A O 1
ATOM 958 N N . ALA A 1 126 ? 5.976 5.257 5.035 1.00 45.41 126 ALA A N 1
ATOM 959 C CA . ALA A 1 126 ? 5.245 4.011 4.897 1.00 45.41 126 ALA A CA 1
ATOM 960 C C . ALA A 1 126 ? 4.530 3.985 3.537 1.00 45.41 126 ALA A C 1
ATOM 962 O O . ALA A 1 126 ? 3.443 4.540 3.369 1.00 45.41 126 ALA A O 1
ATOM 963 N N . LYS A 1 127 ? 5.121 3.292 2.5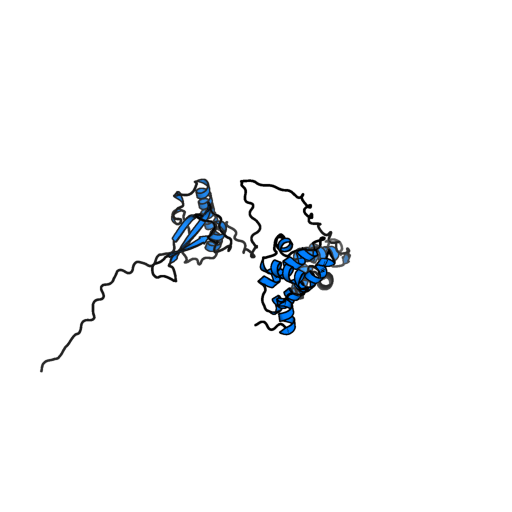55 1.00 40.03 127 LYS A N 1
ATOM 964 C CA . LYS A 1 127 ? 4.386 2.766 1.398 1.00 40.03 127 LYS A CA 1
ATOM 965 C C . LYS A 1 127 ? 3.250 1.915 1.974 1.00 40.03 127 LYS A C 1
ATOM 967 O O . LYS A 1 127 ? 3.516 0.998 2.748 1.00 40.03 127 LYS A O 1
ATOM 972 N N . ARG A 1 128 ? 1.997 2.280 1.676 1.00 35.94 128 ARG A N 1
ATOM 973 C CA . ARG A 1 128 ? 0.767 1.688 2.239 1.00 35.94 128 ARG A CA 1
ATOM 974 C C . ARG A 1 128 ? 0.853 0.154 2.216 1.00 35.94 128 ARG A C 1
ATOM 976 O O . ARG A 1 128 ? 0.632 -0.453 1.173 1.00 35.94 128 ARG A O 1
ATOM 983 N N . LYS A 1 129 ? 1.175 -0.471 3.352 1.00 36.75 129 LYS A N 1
ATOM 984 C CA . LYS A 1 129 ? 1.053 -1.919 3.536 1.00 36.75 129 LYS A CA 1
ATOM 985 C C . LYS A 1 129 ? -0.380 -2.207 3.970 1.00 36.75 129 LYS A C 1
ATOM 987 O O . LYS A 1 129 ? -0.846 -1.667 4.971 1.00 36.75 129 LYS A O 1
ATOM 992 N N . SER A 1 130 ? -1.078 -3.022 3.188 1.00 31.00 130 SER A N 1
ATOM 993 C CA . SER A 1 130 ? -2.346 -3.634 3.588 1.00 31.00 130 SER A CA 1
ATOM 994 C C . SER A 1 130 ? -2.150 -4.404 4.902 1.00 31.00 130 SER A C 1
ATOM 996 O O . SER A 1 130 ? -1.092 -5.016 5.073 1.00 31.00 130 SER A O 1
ATOM 998 N N . PRO A 1 131 ? -3.117 -4.388 5.834 1.00 38.25 131 PRO A N 1
ATOM 999 C CA . PRO A 1 131 ? -2.974 -5.085 7.106 1.00 38.25 131 PRO A CA 1
ATOM 1000 C C . PRO A 1 131 ? -2.942 -6.601 6.872 1.00 38.25 131 PRO A C 1
ATOM 1002 O O . PRO A 1 131 ? -3.931 -7.195 6.447 1.00 38.25 131 PRO A O 1
ATOM 1005 N N . ALA A 1 132 ? -1.789 -7.214 7.138 1.00 33.94 132 ALA A N 1
ATOM 1006 C CA . ALA A 1 132 ? -1.655 -8.651 7.308 1.00 33.94 132 ALA A CA 1
ATOM 1007 C C . ALA A 1 132 ? -2.077 -9.018 8.741 1.00 33.94 132 ALA A C 1
ATOM 1009 O O . ALA A 1 132 ? -1.542 -8.472 9.702 1.00 33.94 132 ALA A O 1
ATOM 1010 N N . LYS A 1 133 ? -3.098 -9.881 8.815 1.00 29.08 133 LYS A N 1
ATOM 1011 C CA . LYS A 1 133 ? -3.390 -10.929 9.810 1.00 29.08 133 LYS A CA 1
ATOM 1012 C C . LYS A 1 133 ? -2.821 -10.712 11.227 1.00 29.08 133 LYS A C 1
ATOM 1014 O O . LYS A 1 133 ? -1.636 -10.919 11.455 1.00 29.08 133 LYS A O 1
ATOM 1019 N N . LYS A 1 134 ? -3.691 -10.360 12.185 1.00 32.06 134 LYS A N 1
ATOM 1020 C CA . LYS A 1 134 ? -3.450 -10.648 13.607 1.00 32.06 134 LYS A CA 1
ATOM 1021 C C . LYS A 1 134 ? -4.075 -11.997 13.940 1.00 32.06 134 LYS A C 1
ATOM 1023 O O . LYS A 1 134 ? -5.255 -12.204 13.666 1.00 32.06 134 LYS A O 1
ATOM 1028 N N . GLU A 1 135 ? -3.247 -12.863 14.502 1.00 27.81 135 GLU A N 1
ATOM 1029 C CA . GLU A 1 135 ? -3.633 -14.025 15.291 1.00 27.81 135 GLU A CA 1
ATOM 1030 C C . GLU A 1 135 ? -4.383 -13.556 16.547 1.00 27.81 135 GLU A C 1
ATOM 1032 O O . GLU A 1 135 ? -4.048 -12.517 17.126 1.00 27.81 135 GLU A O 1
ATOM 1037 N N . ALA A 1 136 ? -5.419 -14.302 16.924 1.00 31.61 136 ALA A N 1
ATOM 1038 C CA . ALA A 1 136 ? -6.123 -14.192 18.193 1.00 31.61 136 ALA A CA 1
ATOM 1039 C C . ALA A 1 136 ? -6.330 -15.618 18.734 1.00 31.61 136 ALA A C 1
ATOM 1041 O O . ALA A 1 136 ? -6.949 -16.440 18.061 1.00 31.61 136 ALA A O 1
ATOM 1042 N N . LEU A 1 137 ? -5.741 -15.868 19.903 1.00 24.64 137 LEU A N 1
ATOM 1043 C CA . LEU A 1 137 ? -6.116 -16.843 20.941 1.00 24.64 137 LEU A CA 1
ATOM 1044 C C . LEU A 1 137 ? -7.233 -16.164 21.777 1.00 24.64 137 LEU A C 1
ATOM 1046 O O . LEU A 1 137 ? -7.210 -14.932 21.853 1.00 24.64 137 LEU A O 1
ATOM 1050 N N . ASP A 1 138 ? -8.270 -16.764 22.365 1.00 30.22 138 ASP A N 1
ATOM 1051 C CA . ASP A 1 138 ? -8.629 -18.108 22.875 1.00 30.22 138 ASP A CA 1
ATOM 1052 C C . ASP A 1 138 ? -10.189 -18.216 22.794 1.00 30.22 138 ASP A C 1
ATOM 1054 O O . ASP A 1 138 ? -10.834 -17.163 22.726 1.00 30.22 138 ASP A O 1
ATOM 1058 N N . GLY A 1 139 ? -10.831 -19.379 22.563 1.00 27.05 139 GLY A N 1
ATOM 1059 C CA . GLY A 1 139 ? -11.383 -20.319 23.585 1.00 27.05 139 GLY A CA 1
ATOM 1060 C C . GLY A 1 139 ? -12.746 -19.826 24.131 1.00 27.05 139 GLY A C 1
ATOM 1061 O O . GLY A 1 139 ? -12.831 -18.660 24.504 1.00 27.05 139 GLY A O 1
ATOM 1062 N N . ASP A 1 140 ? -13.905 -20.502 24.162 1.00 26.22 140 ASP A N 1
ATOM 1063 C CA . ASP A 1 140 ? -14.444 -21.877 24.010 1.00 26.22 140 ASP A CA 1
ATOM 1064 C C . ASP A 1 140 ? -15.948 -21.701 23.580 1.00 26.22 140 ASP A C 1
ATOM 1066 O O . ASP A 1 140 ? -16.449 -20.576 23.620 1.00 26.22 140 ASP A O 1
ATOM 1070 N N . ASP A 1 141 ? -16.784 -22.636 23.104 1.00 26.12 141 ASP A N 1
ATOM 1071 C CA . ASP A 1 141 ? -16.971 -24.063 23.397 1.00 26.12 141 ASP A CA 1
ATOM 1072 C C . ASP A 1 141 ? -17.836 -24.754 22.292 1.00 26.12 141 ASP A C 1
ATOM 1074 O O . ASP A 1 141 ? -18.440 -24.101 21.435 1.00 26.12 141 ASP A O 1
ATOM 1078 N N . ALA A 1 142 ? -17.861 -26.084 22.357 1.00 26.34 142 ALA A N 1
ATOM 1079 C CA . ALA A 1 142 ? -18.205 -27.169 21.428 1.00 26.34 142 ALA A CA 1
ATOM 1080 C C . ALA A 1 142 ? -19.490 -27.136 20.557 1.00 26.34 142 ALA A C 1
ATOM 1082 O O . ALA A 1 142 ? -20.580 -26.796 21.008 1.00 26.34 142 ALA A O 1
ATOM 1083 N N . ALA A 1 143 ? -19.389 -27.676 19.329 1.00 29.06 143 ALA A N 1
ATOM 1084 C CA . ALA A 1 143 ? -19.818 -29.055 19.017 1.00 29.06 143 ALA A CA 1
ATOM 1085 C C . ALA A 1 143 ? -19.546 -29.432 17.542 1.00 29.06 143 ALA A C 1
ATOM 1087 O O . ALA A 1 143 ? -19.606 -28.615 16.626 1.00 29.06 143 ALA A O 1
ATOM 1088 N N . GLU A 1 144 ? -19.204 -30.700 17.365 1.00 26.20 144 GLU A N 1
ATOM 1089 C CA . GLU A 1 144 ? -18.432 -31.348 16.307 1.00 26.20 144 GLU A CA 1
ATOM 1090 C C . GLU A 1 144 ? -19.331 -32.139 15.337 1.00 26.20 144 GLU A C 1
ATOM 1092 O O . GLU A 1 144 ? -20.238 -32.823 15.791 1.00 26.20 144 GLU A O 1
ATOM 1097 N N . GLU A 1 145 ? -19.049 -32.121 14.026 1.00 28.50 145 GLU A N 1
ATOM 1098 C CA . GLU A 1 145 ? -18.942 -33.367 13.244 1.00 28.50 145 GLU A CA 1
ATOM 1099 C C . GLU A 1 145 ? -18.122 -33.149 11.961 1.00 28.50 145 GLU A C 1
ATOM 1101 O O . GLU A 1 145 ? -18.126 -32.087 11.335 1.00 28.50 145 GLU A O 1
ATOM 1106 N N . ALA A 1 146 ? -17.330 -34.163 11.633 1.00 26.44 146 ALA A N 1
ATOM 1107 C CA . ALA A 1 146 ? -16.055 -34.070 10.954 1.00 26.44 146 ALA A CA 1
ATOM 1108 C C . ALA A 1 146 ? -16.106 -34.398 9.452 1.00 26.44 146 ALA A C 1
ATOM 1110 O O . ALA A 1 146 ? -16.737 -35.357 9.022 1.00 26.44 146 ALA A O 1
ATOM 1111 N N . ALA A 1 147 ? -15.278 -33.698 8.670 1.00 29.98 147 ALA A N 1
ATOM 1112 C CA . ALA A 1 147 ? -14.644 -34.256 7.476 1.00 29.98 147 ALA A CA 1
ATOM 1113 C C . ALA A 1 147 ? -13.226 -33.665 7.320 1.00 29.98 147 ALA A C 1
ATOM 1115 O O . ALA A 1 147 ? -13.012 -32.462 7.449 1.00 29.98 147 ALA A O 1
ATOM 1116 N N . LYS A 1 148 ? -12.257 -34.565 7.127 1.00 31.03 148 LYS A N 1
ATOM 1117 C CA . LYS A 1 148 ? -10.793 -34.445 7.300 1.00 31.03 148 LYS A CA 1
ATOM 1118 C C . LYS A 1 148 ? -10.073 -33.435 6.369 1.00 31.03 148 LYS A C 1
ATOM 1120 O O . LYS A 1 148 ? -10.642 -33.000 5.373 1.00 31.03 148 LYS A O 1
ATOM 1125 N N . PRO A 1 149 ? -8.812 -33.052 6.686 1.00 29.31 149 PRO A N 1
ATOM 1126 C CA . PRO A 1 149 ? -8.172 -31.839 6.183 1.00 29.31 149 PRO A CA 1
ATOM 1127 C C . PRO A 1 149 ? -7.404 -32.066 4.874 1.00 29.31 149 PRO A C 1
ATOM 1129 O O . PRO A 1 149 ? -6.479 -32.876 4.817 1.00 29.31 149 PRO A O 1
ATOM 1132 N N . SER A 1 150 ? -7.717 -31.282 3.843 1.00 30.02 150 SER A N 1
ATOM 1133 C CA . SER A 1 150 ? -6.896 -31.222 2.629 1.00 30.02 150 SER A CA 1
ATOM 1134 C C . SER A 1 150 ? -5.609 -30.408 2.877 1.00 30.02 150 SER A C 1
ATOM 1136 O O . SER A 1 150 ? -5.644 -29.361 3.536 1.00 30.02 150 SER A O 1
ATOM 1138 N N . PRO A 1 151 ? -4.448 -30.875 2.385 1.00 31.73 151 PRO A N 1
ATOM 1139 C CA . PRO A 1 151 ? -3.138 -30.320 2.710 1.00 31.73 151 PRO A CA 1
ATOM 1140 C C . PRO A 1 151 ? -2.942 -28.919 2.119 1.00 31.73 151 PRO A C 1
ATOM 1142 O O . PRO A 1 151 ? -3.204 -28.671 0.945 1.00 31.73 151 PRO A O 1
ATOM 1145 N N . LYS A 1 152 ? -2.408 -28.001 2.938 1.00 29.30 152 LYS A N 1
ATOM 1146 C CA . LYS A 1 152 ? -1.942 -26.670 2.514 1.00 29.30 152 LYS A CA 1
ATOM 1147 C C . LYS A 1 152 ? -1.028 -26.821 1.285 1.00 29.30 152 LYS A C 1
ATOM 1149 O O . LYS A 1 152 ? -0.001 -27.498 1.412 1.00 29.30 152 LYS A O 1
ATOM 1154 N N . PRO A 1 153 ? -1.301 -26.173 0.135 1.00 29.16 153 PRO A N 1
ATOM 1155 C CA . PRO A 1 153 ? -0.340 -26.162 -0.952 1.00 29.16 153 PRO A CA 1
ATOM 1156 C C . PRO A 1 153 ? 0.878 -25.365 -0.485 1.00 29.16 153 PRO A C 1
ATOM 1158 O O . PRO A 1 153 ? 0.839 -24.146 -0.290 1.00 29.16 153 PRO A O 1
ATOM 1161 N N . LYS A 1 154 ? 1.973 -26.093 -0.245 1.00 31.47 154 LYS A N 1
ATOM 1162 C CA . LYS A 1 154 ? 3.302 -25.522 -0.056 1.00 31.47 154 LYS A CA 1
ATOM 1163 C C . LYS A 1 154 ? 3.573 -24.617 -1.250 1.00 31.47 154 LYS A C 1
ATOM 1165 O O . LYS A 1 154 ? 3.439 -25.031 -2.399 1.00 31.47 154 LYS A O 1
ATOM 1170 N N . LYS A 1 155 ? 3.947 -23.376 -0.953 1.00 30.91 155 LYS A N 1
ATOM 1171 C CA . LYS A 1 155 ? 4.402 -22.372 -1.909 1.00 30.91 155 LYS A CA 1
ATOM 1172 C C . LYS A 1 155 ? 5.584 -22.972 -2.681 1.00 30.91 155 LYS A C 1
ATOM 1174 O O . LYS A 1 155 ? 6.711 -22.921 -2.198 1.00 30.91 155 LYS A O 1
ATOM 1179 N N . LYS A 1 156 ? 5.327 -23.596 -3.836 1.00 31.09 156 LYS A N 1
ATOM 1180 C CA . LYS A 1 156 ? 6.380 -24.005 -4.767 1.00 31.09 156 LYS A CA 1
ATOM 1181 C C . LYS A 1 156 ? 7.082 -22.714 -5.178 1.00 31.09 156 LYS A C 1
ATOM 1183 O O . LYS A 1 156 ? 6.502 -21.886 -5.880 1.00 31.09 156 LYS A O 1
ATOM 1188 N N . GLN A 1 157 ? 8.293 -22.497 -4.669 1.00 33.31 157 GLN A N 1
ATOM 1189 C CA . GLN A 1 157 ? 9.234 -21.593 -5.312 1.00 33.31 157 GLN A CA 1
ATOM 1190 C C . GLN A 1 157 ? 9.378 -22.123 -6.737 1.00 33.31 157 GLN A C 1
ATOM 1192 O O . GLN A 1 157 ? 9.956 -23.185 -6.946 1.00 33.31 157 GLN A O 1
ATOM 1197 N N . ARG A 1 158 ? 8.757 -21.443 -7.706 1.00 34.81 158 ARG A N 1
ATOM 1198 C CA . ARG A 1 158 ? 9.077 -21.650 -9.116 1.00 34.81 158 ARG A CA 1
ATOM 1199 C C . ARG A 1 158 ? 10.565 -21.340 -9.214 1.00 34.81 158 ARG A C 1
ATOM 1201 O O . ARG A 1 158 ? 10.956 -20.208 -8.928 1.00 34.81 158 ARG A O 1
ATOM 1208 N N . VAL A 1 159 ? 11.367 -22.362 -9.495 1.00 37.94 159 VAL A N 1
ATOM 1209 C CA . VAL A 1 159 ? 12.765 -22.199 -9.884 1.00 37.94 159 VAL A CA 1
ATOM 1210 C C . VAL A 1 159 ? 12.709 -21.265 -11.086 1.00 37.94 159 VAL A C 1
ATOM 1212 O O . VAL A 1 159 ? 12.142 -21.616 -12.118 1.00 37.94 159 VAL A O 1
ATOM 1215 N N . VAL A 1 160 ? 13.114 -20.012 -10.893 1.00 50.53 160 VAL A N 1
ATOM 1216 C CA . VAL A 1 160 ? 13.344 -19.119 -12.022 1.00 50.53 160 VAL A CA 1
ATOM 1217 C C . VAL A 1 160 ? 14.604 -19.696 -12.636 1.00 50.53 160 VAL A C 1
ATOM 1219 O O . VAL A 1 160 ? 15.633 -19.722 -11.961 1.00 50.53 160 VAL A O 1
ATOM 1222 N N . GLU A 1 161 ? 14.492 -20.298 -13.817 1.00 53.81 161 GLU A N 1
ATOM 1223 C CA . GLU A 1 161 ? 15.688 -20.734 -14.523 1.00 53.81 161 GLU A CA 1
ATOM 1224 C C . GLU A 1 161 ? 16.563 -19.489 -14.718 1.00 53.81 161 GLU A C 1
ATOM 1226 O O . GLU A 1 161 ? 16.053 -18.479 -15.217 1.00 53.81 161 GLU A O 1
ATOM 1231 N N . PRO A 1 162 ? 17.814 -19.497 -14.220 1.00 63.38 162 PRO A N 1
ATOM 1232 C CA . PRO A 1 162 ? 18.696 -18.346 -14.334 1.00 63.38 162 PRO A CA 1
ATOM 1233 C C . PRO A 1 162 ? 18.884 -18.005 -15.811 1.00 63.38 162 PRO A C 1
ATOM 1235 O O . PRO A 1 162 ? 18.907 -18.905 -16.659 1.00 63.38 162 PRO A O 1
ATOM 1238 N N . PHE A 1 163 ? 19.006 -16.713 -16.128 1.00 72.81 163 PHE A N 1
ATOM 1239 C CA . PHE A 1 163 ? 19.262 -16.312 -17.509 1.00 72.81 163 PHE A CA 1
ATOM 1240 C C . PHE A 1 163 ? 20.530 -17.012 -18.022 1.00 72.81 163 PHE A C 1
ATOM 1242 O O . PHE A 1 163 ? 21.506 -17.126 -17.272 1.00 72.81 163 PHE A O 1
ATOM 1249 N N . PRO A 1 164 ? 20.538 -17.496 -19.279 1.00 74.56 164 PRO A N 1
ATOM 1250 C CA . PRO A 1 164 ? 21.707 -18.158 -19.838 1.00 74.56 164 PRO A CA 1
ATOM 1251 C C . PRO A 1 164 ? 22.926 -17.237 -19.723 1.00 74.56 164 PRO A C 1
ATOM 1253 O O . PRO A 1 164 ? 22.863 -16.061 -20.088 1.00 74.56 164 PRO A O 1
ATOM 1256 N N . SER A 1 165 ? 24.014 -17.776 -19.166 1.00 77.25 165 SER A N 1
ATOM 1257 C CA . SER A 1 165 ? 25.266 -17.043 -18.975 1.00 77.25 165 SER A CA 1
ATOM 1258 C C . SER A 1 165 ? 25.850 -16.674 -20.337 1.00 77.25 165 SER A C 1
ATOM 1260 O O . SER A 1 165 ? 26.046 -17.535 -21.196 1.00 77.25 165 SER A O 1
ATOM 1262 N N . GLU A 1 166 ? 26.109 -15.386 -20.538 1.00 82.44 166 GLU A N 1
ATOM 1263 C CA . GLU A 1 166 ? 26.658 -14.848 -21.783 1.00 82.44 166 GLU A CA 1
ATOM 1264 C C . GLU A 1 166 ? 27.715 -13.809 -21.423 1.00 82.44 166 GLU A C 1
ATOM 1266 O O . GLU A 1 166 ? 27.402 -12.693 -21.000 1.00 82.44 166 GLU A O 1
ATOM 1271 N N . VAL A 1 167 ? 28.983 -14.200 -21.549 1.00 83.62 167 VAL A N 1
ATOM 1272 C CA . VAL A 1 167 ? 30.125 -13.356 -21.192 1.00 83.62 167 VAL A CA 1
ATOM 1273 C C . VAL A 1 167 ? 30.496 -12.473 -22.375 1.00 83.62 167 VAL A C 1
ATOM 1275 O O . VAL A 1 167 ? 30.825 -12.962 -23.455 1.00 83.62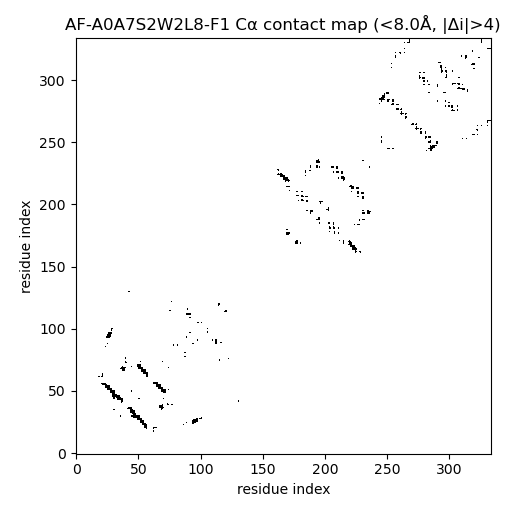 167 VAL A O 1
ATOM 1278 N N . VAL A 1 168 ? 30.474 -11.161 -22.161 1.00 85.38 168 VAL A N 1
ATOM 1279 C CA . VAL A 1 168 ? 30.824 -10.157 -23.168 1.00 85.38 168 VAL A CA 1
ATOM 1280 C C . VAL A 1 168 ? 31.964 -9.284 -22.657 1.00 85.38 168 VAL A C 1
ATOM 1282 O O . VAL A 1 168 ? 32.005 -8.903 -21.488 1.00 85.38 168 VAL A O 1
ATOM 1285 N N . ALA A 1 169 ? 32.893 -8.934 -23.547 1.00 84.25 169 ALA A N 1
ATOM 1286 C CA . ALA A 1 169 ? 33.913 -7.933 -23.265 1.00 84.25 169 ALA A CA 1
ATOM 1287 C C . ALA A 1 169 ? 33.272 -6.536 -23.151 1.00 84.25 169 ALA A C 1
ATOM 1289 O O . ALA A 1 169 ? 32.694 -6.007 -24.109 1.00 84.25 169 ALA A O 1
ATOM 1290 N N . CYS A 1 170 ? 33.389 -5.946 -21.967 1.00 80.56 170 CYS A N 1
ATOM 1291 C CA . CYS A 1 170 ? 32.889 -4.633 -21.584 1.00 80.56 170 CYS A CA 1
ATOM 1292 C C . CYS A 1 170 ? 33.934 -3.888 -20.716 1.00 80.56 170 CYS A C 1
ATOM 1294 O O . CYS A 1 170 ? 33.723 -3.705 -19.511 1.00 80.56 170 CYS A O 1
ATOM 1296 N N . PRO A 1 171 ? 35.072 -3.448 -21.293 1.00 82.50 171 PRO A N 1
ATOM 1297 C CA . PRO A 1 171 ? 36.121 -2.766 -20.538 1.00 82.50 171 PRO A CA 1
ATOM 1298 C C . PRO A 1 171 ? 35.604 -1.491 -19.863 1.00 82.50 171 PRO A C 1
ATOM 1300 O O . PRO A 1 171 ? 34.964 -0.661 -20.504 1.00 82.50 171 PRO A O 1
ATOM 1303 N N . LYS A 1 172 ? 35.939 -1.279 -18.582 1.00 79.00 172 LYS A N 1
ATOM 1304 C CA . LYS A 1 172 ? 35.491 -0.094 -17.816 1.00 79.00 172 LYS A CA 1
ATOM 1305 C C . LYS A 1 172 ? 35.953 1.238 -18.423 1.00 79.00 172 LYS A C 1
ATOM 1307 O O . LYS A 1 172 ? 35.303 2.258 -18.217 1.00 79.00 172 LYS A O 1
ATOM 1312 N N . ALA A 1 173 ? 37.075 1.229 -19.145 1.00 81.38 173 ALA A N 1
ATOM 1313 C CA . ALA A 1 173 ? 37.628 2.410 -19.804 1.00 81.38 173 ALA A CA 1
ATOM 1314 C C . ALA A 1 173 ? 36.868 2.794 -21.089 1.00 81.38 173 ALA A C 1
ATOM 1316 O O . ALA A 1 173 ? 36.882 3.961 -21.480 1.00 81.38 173 ALA A O 1
ATOM 1317 N N . ASP A 1 174 ? 36.177 1.844 -21.726 1.00 84.88 174 ASP A N 1
ATOM 1318 C CA . ASP A 1 174 ? 35.429 2.084 -22.959 1.00 84.88 174 ASP A CA 1
ATOM 1319 C C . ASP A 1 174 ? 33.966 2.416 -22.649 1.00 84.88 174 ASP A C 1
ATOM 1321 O O . ASP A 1 174 ? 33.070 1.567 -22.598 1.00 84.88 174 ASP A O 1
ATOM 1325 N N . ARG A 1 175 ? 33.718 3.712 -22.452 1.00 83.50 175 ARG A N 1
ATOM 1326 C CA . ARG A 1 175 ? 32.377 4.233 -22.173 1.00 83.50 175 ARG A CA 1
ATOM 1327 C C . ARG A 1 175 ? 31.381 3.935 -23.300 1.00 83.50 175 ARG A C 1
ATOM 1329 O O . ARG A 1 175 ? 30.199 3.765 -23.001 1.00 83.50 175 ARG A O 1
ATOM 1336 N N . ALA A 1 176 ? 31.817 3.894 -24.561 1.00 86.81 176 ALA A N 1
ATOM 1337 C CA . ALA A 1 176 ? 30.929 3.615 -25.688 1.00 86.81 176 ALA A CA 1
ATOM 1338 C C . ALA A 1 176 ? 30.463 2.156 -25.645 1.00 86.81 176 ALA A C 1
ATOM 1340 O O . ALA A 1 176 ? 29.260 1.894 -25.711 1.00 86.81 176 ALA A O 1
ATOM 1341 N N . ARG A 1 177 ? 31.394 1.228 -25.392 1.00 86.69 177 ARG A N 1
ATOM 1342 C CA . ARG A 1 177 ? 31.080 -0.193 -25.213 1.00 86.69 177 ARG A CA 1
ATOM 1343 C C . ARG A 1 177 ? 30.163 -0.443 -24.019 1.00 86.69 177 ARG A C 1
ATOM 1345 O O . ARG A 1 177 ? 29.214 -1.212 -24.131 1.00 86.69 177 ARG A O 1
ATOM 1352 N N . MET A 1 178 ? 30.378 0.247 -22.896 1.00 84.50 178 MET A N 1
ATOM 1353 C CA . MET A 1 178 ? 29.490 0.136 -21.729 1.00 84.50 178 MET A CA 1
ATOM 1354 C C . MET A 1 178 ? 28.053 0.581 -22.029 1.00 84.50 178 MET A C 1
ATOM 1356 O O . MET A 1 178 ? 27.102 -0.020 -21.529 1.00 84.50 178 MET A O 1
ATOM 1360 N N . VAL A 1 179 ? 27.885 1.639 -22.827 1.00 88.62 179 VAL A N 1
ATOM 1361 C CA . VAL A 1 179 ? 26.563 2.133 -23.240 1.00 88.62 179 VAL A CA 1
ATOM 1362 C C . VAL A 1 179 ? 25.878 1.138 -24.175 1.00 88.62 179 VAL A C 1
ATOM 1364 O O . VAL A 1 179 ? 24.703 0.842 -23.973 1.00 88.62 179 VAL A O 1
ATOM 1367 N N . GLU A 1 180 ? 26.615 0.584 -25.137 1.00 90.38 180 GLU A N 1
ATOM 1368 C CA . GLU A 1 180 ? 26.115 -0.436 -26.064 1.00 90.38 180 GLU A CA 1
ATOM 1369 C C . GLU A 1 180 ? 25.639 -1.693 -25.317 1.00 90.38 180 GLU A C 1
ATOM 1371 O O . GLU A 1 180 ? 24.505 -2.138 -25.500 1.00 90.38 180 GLU A O 1
ATOM 1376 N N . VAL A 1 181 ? 26.466 -2.226 -24.411 1.00 89.81 181 VAL A N 1
ATOM 1377 C CA . VAL A 1 181 ? 26.126 -3.410 -23.605 1.00 89.81 181 VAL A CA 1
ATOM 1378 C C . VAL A 1 181 ? 24.933 -3.120 -22.687 1.00 89.81 181 VAL A C 1
ATOM 1380 O O . VAL A 1 181 ? 24.046 -3.961 -22.549 1.00 89.81 181 VAL A O 1
ATOM 1383 N N . ALA A 1 182 ? 24.840 -1.919 -22.104 1.00 90.44 182 ALA A N 1
ATOM 1384 C CA . ALA A 1 182 ? 23.678 -1.523 -21.308 1.00 90.44 182 ALA A CA 1
ATOM 1385 C C . ALA A 1 182 ? 22.380 -1.489 -22.135 1.00 90.44 182 ALA A C 1
ATOM 1387 O O . ALA A 1 182 ? 21.340 -1.930 -21.644 1.00 90.44 182 ALA A O 1
ATOM 1388 N N . ASP A 1 183 ? 22.426 -1.013 -23.382 1.00 90.38 183 ASP A N 1
ATOM 1389 C CA . ASP A 1 183 ? 21.264 -1.012 -24.278 1.00 90.38 183 ASP A CA 1
ATOM 1390 C C . ASP A 1 183 ? 20.849 -2.437 -24.680 1.00 90.38 183 ASP A C 1
ATOM 1392 O O . ASP A 1 183 ? 19.657 -2.759 -24.658 1.00 90.38 183 ASP A O 1
ATOM 1396 N N . GLN A 1 184 ? 21.817 -3.320 -24.951 1.00 89.94 184 GLN A N 1
ATOM 1397 C CA . GLN A 1 184 ? 21.561 -4.742 -25.214 1.00 89.94 184 GLN A CA 1
ATOM 1398 C C . GLN A 1 184 ? 20.905 -5.434 -24.011 1.00 89.94 184 GLN A C 1
ATOM 1400 O O . GLN A 1 184 ? 19.917 -6.153 -24.167 1.00 89.94 184 GLN A O 1
ATOM 1405 N N . VAL A 1 185 ? 21.404 -5.175 -22.800 1.00 90.44 185 VAL A N 1
ATOM 1406 C CA . VAL A 1 185 ? 20.834 -5.692 -21.547 1.00 90.44 185 VAL A CA 1
ATOM 1407 C C . VAL A 1 185 ? 19.400 -5.193 -21.354 1.00 90.44 185 VAL A C 1
ATOM 1409 O O . VAL A 1 185 ? 18.523 -5.983 -21.016 1.00 90.44 185 VAL A O 1
ATOM 1412 N N . VAL A 1 186 ? 19.123 -3.906 -21.589 1.00 90.38 186 VAL A N 1
ATOM 1413 C CA . VAL A 1 186 ? 17.763 -3.346 -21.469 1.00 90.38 186 VAL A CA 1
ATOM 1414 C C . VAL A 1 186 ? 16.811 -3.977 -22.487 1.00 90.38 186 VAL A C 1
ATOM 1416 O O . VAL A 1 186 ? 15.672 -4.296 -22.137 1.00 90.38 186 VAL A O 1
ATOM 1419 N N . ALA A 1 187 ? 17.257 -4.191 -23.727 1.00 89.25 187 ALA A N 1
ATOM 1420 C CA . ALA A 1 187 ? 16.466 -4.868 -24.752 1.00 89.25 187 ALA A CA 1
ATOM 1421 C C . ALA A 1 187 ? 16.161 -6.325 -24.360 1.00 89.25 187 ALA A C 1
ATOM 1423 O O . ALA A 1 187 ? 14.995 -6.729 -24.384 1.00 89.25 187 ALA A O 1
ATOM 1424 N N . LYS A 1 188 ? 17.176 -7.076 -23.907 1.00 88.56 188 LYS A N 1
ATOM 1425 C CA . LYS A 1 188 ? 17.016 -8.451 -23.408 1.00 88.56 188 LYS A CA 1
ATOM 1426 C C . LYS A 1 188 ? 16.085 -8.502 -22.196 1.00 88.56 188 LYS A C 1
ATOM 1428 O O . LYS A 1 188 ? 15.154 -9.302 -22.188 1.00 88.56 188 LYS A O 1
ATOM 1433 N N . ALA A 1 189 ? 16.228 -7.581 -21.243 1.00 87.56 189 ALA A N 1
ATOM 1434 C CA . ALA A 1 189 ? 15.349 -7.468 -20.081 1.00 87.56 189 ALA A CA 1
ATOM 1435 C C . ALA A 1 189 ? 13.883 -7.231 -20.483 1.00 87.56 189 ALA A C 1
ATOM 1437 O O . ALA A 1 189 ? 12.984 -7.884 -19.954 1.00 87.56 189 ALA A O 1
ATOM 1438 N N . ARG A 1 190 ? 13.631 -6.345 -21.458 1.00 85.19 190 ARG A N 1
ATOM 1439 C CA . ARG A 1 190 ? 12.280 -6.104 -21.997 1.00 85.19 190 ARG A CA 1
ATOM 1440 C C . ARG A 1 190 ? 11.715 -7.344 -22.689 1.00 85.19 190 ARG A C 1
ATOM 1442 O O . ARG A 1 190 ? 10.562 -7.685 -22.441 1.00 85.19 190 ARG A O 1
ATOM 1449 N N . SER A 1 191 ? 12.519 -8.030 -23.506 1.00 82.19 191 SER A N 1
ATOM 1450 C CA . SER A 1 191 ? 12.108 -9.275 -24.176 1.00 82.19 191 SER A CA 1
ATOM 1451 C C . SER A 1 191 ? 11.829 -10.417 -23.193 1.00 82.19 191 SER A C 1
ATOM 1453 O O . SER A 1 191 ? 10.909 -11.198 -23.403 1.00 82.19 191 SER A O 1
ATOM 1455 N N . ALA A 1 192 ? 12.545 -10.444 -22.067 1.00 80.69 192 ALA A N 1
ATOM 1456 C CA . ALA A 1 192 ? 12.352 -11.382 -20.968 1.00 80.69 192 ALA A CA 1
ATOM 1457 C C . ALA A 1 192 ? 11.180 -11.016 -20.034 1.00 80.69 192 ALA A C 1
ATOM 1459 O O . ALA A 1 192 ? 10.966 -11.668 -19.014 1.00 80.69 192 ALA A O 1
ATOM 1460 N N . GLY A 1 193 ? 10.428 -9.950 -20.332 1.00 76.56 193 GLY A N 1
ATOM 1461 C CA . GLY A 1 193 ? 9.278 -9.522 -19.532 1.00 76.56 193 GLY A CA 1
ATOM 1462 C C . GLY A 1 193 ? 9.627 -8.780 -18.234 1.00 76.56 193 GLY A C 1
ATOM 1463 O O . GLY A 1 193 ? 8.733 -8.508 -17.424 1.00 76.56 193 GLY A O 1
ATOM 1464 N N . ILE A 1 194 ? 10.892 -8.399 -18.028 1.00 82.44 194 ILE A N 1
ATOM 1465 C CA . ILE A 1 194 ? 11.316 -7.574 -16.892 1.00 82.44 194 ILE A CA 1
ATOM 1466 C C . ILE A 1 194 ? 10.808 -6.143 -17.108 1.00 82.44 194 ILE A C 1
ATOM 1468 O O . ILE A 1 194 ? 11.090 -5.496 -18.119 1.00 82.44 194 ILE A O 1
ATOM 1472 N N . ARG A 1 195 ? 10.066 -5.608 -16.130 1.00 82.12 195 ARG A N 1
ATOM 1473 C CA . ARG A 1 195 ? 9.498 -4.248 -16.183 1.00 82.12 195 ARG A CA 1
ATOM 1474 C C . ARG A 1 195 ? 10.524 -3.176 -15.812 1.00 82.12 195 ARG A C 1
ATOM 1476 O O . ARG A 1 195 ? 10.376 -2.479 -14.808 1.00 82.12 195 ARG A O 1
ATOM 1483 N N . VAL A 1 196 ? 11.550 -3.040 -16.643 1.00 83.81 196 VAL A N 1
ATOM 1484 C CA . VAL A 1 196 ? 12.481 -1.906 -16.600 1.00 83.81 196 VAL A CA 1
ATOM 1485 C C . VAL A 1 196 ? 11.767 -0.590 -16.967 1.00 83.81 196 VAL A C 1
ATOM 1487 O O . VAL A 1 196 ? 10.730 -0.627 -17.637 1.00 83.81 196 VAL A O 1
ATOM 1490 N N . PRO A 1 197 ? 12.283 0.583 -16.547 1.00 84.69 197 PRO A N 1
ATOM 1491 C CA . PRO A 1 197 ? 11.684 1.876 -16.871 1.00 84.69 197 PRO A CA 1
ATOM 1492 C C . PRO A 1 197 ? 11.440 2.075 -18.378 1.00 84.69 197 PRO A C 1
ATOM 1494 O O . PRO A 1 197 ? 12.254 1.683 -19.220 1.00 84.69 197 PRO A O 1
ATOM 1497 N N . THR A 1 198 ? 10.317 2.715 -18.723 1.00 81.38 198 THR A N 1
ATOM 1498 C CA . THR A 1 198 ? 9.991 3.072 -20.117 1.00 81.38 198 THR A CA 1
ATOM 1499 C C . THR A 1 198 ? 10.966 4.108 -20.671 1.00 81.38 198 THR A C 1
ATOM 1501 O O . THR A 1 198 ? 11.303 4.078 -21.850 1.00 81.38 198 THR A O 1
ATOM 1504 N N . ASP A 1 199 ? 11.448 5.001 -19.807 1.00 87.25 199 ASP A N 1
ATOM 1505 C CA . ASP A 1 199 ? 12.491 5.962 -20.142 1.00 87.25 199 ASP A CA 1
ATOM 1506 C C . ASP A 1 199 ? 13.818 5.231 -20.405 1.00 87.25 199 ASP A C 1
ATOM 1508 O O . ASP A 1 199 ? 14.378 4.575 -19.519 1.00 87.25 199 ASP A O 1
ATOM 1512 N N . ASN A 1 200 ? 14.315 5.339 -21.640 1.00 85.31 200 ASN A N 1
ATOM 1513 C CA . ASN A 1 200 ? 15.524 4.644 -22.081 1.00 85.31 200 ASN A CA 1
ATOM 1514 C C . ASN A 1 200 ? 16.779 5.119 -21.328 1.00 85.31 200 ASN A C 1
ATOM 1516 O O . ASN A 1 200 ? 17.685 4.321 -21.100 1.00 85.31 200 ASN A O 1
ATOM 1520 N N . MET A 1 201 ? 16.837 6.382 -20.891 1.00 85.75 201 MET A N 1
ATOM 1521 C CA . MET A 1 201 ? 17.976 6.909 -20.137 1.00 85.75 201 MET A CA 1
ATOM 1522 C C . MET A 1 201 ? 18.009 6.334 -18.716 1.00 85.75 201 MET A C 1
ATOM 1524 O O . MET A 1 201 ? 19.072 5.933 -18.237 1.00 85.75 201 MET A O 1
ATOM 1528 N N . LEU A 1 202 ? 16.854 6.240 -18.052 1.00 85.31 202 LEU A N 1
ATOM 1529 C CA . LEU A 1 202 ? 16.730 5.623 -16.730 1.00 85.31 202 LEU A CA 1
ATOM 1530 C C . LEU A 1 202 ? 16.997 4.116 -16.776 1.00 85.31 202 LEU A C 1
ATOM 1532 O O . LEU A 1 202 ? 17.720 3.607 -15.919 1.00 85.31 202 LEU A O 1
ATOM 1536 N N . ALA A 1 203 ? 16.466 3.415 -17.782 1.00 87.44 203 ALA A N 1
ATOM 1537 C CA . ALA A 1 203 ? 16.707 1.985 -17.964 1.00 87.44 203 ALA A CA 1
ATOM 1538 C C . ALA A 1 203 ? 18.196 1.689 -18.200 1.00 87.44 203 ALA A C 1
ATOM 1540 O O . ALA A 1 203 ? 18.770 0.829 -17.531 1.00 87.44 203 ALA A O 1
ATOM 1541 N N . ARG A 1 204 ? 18.851 2.469 -19.070 1.00 89.50 204 ARG A N 1
ATOM 1542 C CA . ARG A 1 204 ? 20.293 2.361 -19.323 1.00 89.50 204 ARG A CA 1
ATOM 1543 C C . ARG A 1 204 ? 21.119 2.676 -18.081 1.00 89.50 204 ARG A C 1
ATOM 1545 O O . ARG A 1 204 ? 22.091 1.983 -17.808 1.00 89.50 204 ARG A O 1
ATOM 1552 N N . LYS A 1 205 ? 20.738 3.693 -17.300 1.00 89.75 205 LYS A N 1
ATOM 1553 C CA . LYS A 1 205 ? 21.431 4.038 -16.049 1.00 89.75 205 LYS A CA 1
ATOM 1554 C C . LYS A 1 205 ? 21.337 2.908 -15.019 1.00 89.75 205 LYS A C 1
ATOM 1556 O O . LYS A 1 205 ? 22.320 2.643 -14.332 1.00 89.75 205 LYS A O 1
ATOM 1561 N N . ALA A 1 206 ? 20.188 2.241 -14.931 1.00 87.81 206 ALA A N 1
ATOM 1562 C CA . ALA A 1 206 ? 20.000 1.087 -14.058 1.00 87.81 206 ALA A CA 1
ATOM 1563 C C . ALA A 1 206 ? 20.862 -0.109 -14.495 1.00 87.81 206 ALA A C 1
ATOM 1565 O O . ALA A 1 206 ? 21.630 -0.635 -13.692 1.00 87.81 206 ALA A O 1
ATOM 1566 N N . ALA A 1 207 ? 20.814 -0.472 -15.782 1.00 88.81 207 ALA A N 1
ATOM 1567 C CA . ALA A 1 207 ? 21.649 -1.536 -16.340 1.00 88.81 207 ALA A CA 1
ATOM 1568 C C . ALA A 1 207 ? 23.150 -1.223 -16.197 1.00 88.81 207 ALA A C 1
ATOM 1570 O O . ALA A 1 207 ? 23.918 -2.060 -15.733 1.00 88.81 207 ALA A O 1
ATOM 1571 N N . GLY A 1 208 ? 23.563 0.011 -16.500 1.00 89.00 208 GLY A N 1
ATOM 1572 C CA . GLY A 1 208 ? 24.944 0.481 -16.378 1.00 89.00 208 GLY A CA 1
ATOM 1573 C C . GLY A 1 208 ? 25.481 0.450 -14.945 1.00 89.00 208 GLY A C 1
ATOM 1574 O O . GLY A 1 208 ? 26.645 0.117 -14.732 1.00 89.00 208 GLY A O 1
ATOM 1575 N N . ALA A 1 209 ? 24.638 0.738 -13.949 1.00 89.31 209 ALA A N 1
ATOM 1576 C CA . ALA A 1 209 ? 25.023 0.632 -12.543 1.00 89.31 209 ALA A CA 1
ATOM 1577 C C . ALA A 1 209 ? 25.317 -0.820 -12.131 1.00 89.31 209 ALA A C 1
ATOM 1579 O O . ALA A 1 209 ? 26.245 -1.056 -11.360 1.00 89.31 209 ALA A O 1
ATOM 1580 N N . ILE A 1 210 ? 24.552 -1.785 -12.649 1.00 88.69 210 ILE A N 1
ATOM 1581 C CA . ILE A 1 210 ? 24.769 -3.214 -12.388 1.00 88.69 210 ILE A CA 1
ATOM 1582 C C . ILE A 1 210 ? 25.994 -3.716 -13.163 1.00 88.69 210 ILE A C 1
ATOM 1584 O O . ILE A 1 210 ? 26.837 -4.390 -12.576 1.00 88.69 210 ILE A O 1
ATOM 1588 N N . LEU A 1 211 ? 26.159 -3.308 -14.426 1.00 88.31 211 LEU A N 1
ATOM 1589 C CA . LEU A 1 211 ? 27.349 -3.609 -15.230 1.00 88.31 211 LEU A CA 1
ATOM 1590 C C . LEU A 1 211 ? 28.632 -3.163 -14.519 1.00 88.31 211 LEU A C 1
ATOM 1592 O O . LEU A 1 211 ? 29.532 -3.970 -14.329 1.00 88.31 211 LEU A O 1
ATOM 1596 N N . LEU A 1 212 ? 28.705 -1.922 -14.029 1.00 87.19 212 LEU A N 1
ATOM 1597 C CA . LEU A 1 212 ? 29.896 -1.419 -13.325 1.00 87.19 212 LEU A CA 1
ATOM 1598 C C . LEU A 1 212 ? 30.276 -2.241 -12.083 1.00 87.19 212 LEU A C 1
ATOM 1600 O O . LEU A 1 212 ? 31.462 -2.338 -11.765 1.00 87.19 212 LEU A O 1
ATOM 1604 N N . ARG A 1 213 ? 29.288 -2.824 -11.391 1.00 86.88 213 ARG A N 1
ATOM 1605 C CA . ARG A 1 213 ? 29.517 -3.703 -10.232 1.00 86.88 213 ARG A CA 1
ATOM 1606 C C . ARG A 1 213 ? 30.017 -5.090 -10.641 1.00 86.88 213 ARG A C 1
ATOM 1608 O O . ARG A 1 213 ? 30.746 -5.697 -9.868 1.00 86.88 213 ARG A O 1
ATOM 1615 N N . LEU A 1 214 ? 29.598 -5.584 -11.808 1.00 86.31 214 LEU A N 1
ATOM 1616 C CA . LEU A 1 214 ? 29.837 -6.959 -12.257 1.00 86.31 214 LEU A CA 1
ATOM 1617 C C . LEU A 1 214 ? 30.981 -7.107 -13.267 1.00 86.31 214 LEU A C 1
ATOM 1619 O O . LEU A 1 214 ? 31.415 -8.230 -13.495 1.00 86.31 214 LEU A O 1
ATOM 1623 N N . VAL A 1 215 ? 31.469 -6.016 -13.864 1.00 86.44 215 VAL A N 1
ATOM 1624 C CA . VAL A 1 215 ? 32.627 -6.066 -14.767 1.00 86.44 215 VAL A CA 1
ATOM 1625 C C . VAL A 1 215 ? 33.876 -6.452 -13.977 1.00 86.44 215 VAL A C 1
ATOM 1627 O O . VAL A 1 215 ? 34.289 -5.740 -13.044 1.00 86.44 215 VAL A O 1
ATOM 1630 N N . GLU A 1 216 ? 34.488 -7.554 -14.396 1.00 81.44 216 GLU A N 1
ATOM 1631 C CA . GLU A 1 216 ? 35.694 -8.104 -13.792 1.00 81.44 216 GLU A CA 1
ATOM 1632 C C . GLU A 1 216 ? 36.890 -7.151 -13.976 1.00 81.44 216 GLU A C 1
ATOM 1634 O O . GLU A 1 216 ? 37.005 -6.471 -15.003 1.00 81.44 216 GLU A O 1
ATOM 1639 N N . PRO A 1 217 ? 37.761 -7.026 -12.958 1.00 70.75 217 PRO A N 1
ATOM 1640 C CA . PRO A 1 217 ? 38.917 -6.130 -13.010 1.00 70.75 217 PRO A CA 1
ATOM 1641 C C . PRO A 1 217 ? 39.992 -6.607 -13.999 1.00 70.75 217 PRO A C 1
ATOM 1643 O O . PRO A 1 217 ? 40.670 -5.778 -14.597 1.00 70.75 217 PRO A O 1
ATOM 1646 N N . GLU A 1 218 ? 40.103 -7.919 -14.200 1.00 61.28 218 GLU A N 1
ATOM 1647 C CA . GLU A 1 218 ? 41.015 -8.571 -15.140 1.00 61.28 218 GLU A CA 1
ATOM 1648 C C . GLU A 1 218 ? 40.255 -8.817 -16.457 1.00 61.28 218 GLU A C 1
ATOM 1650 O O . GLU A 1 218 ? 39.211 -9.461 -16.460 1.00 61.28 218 GLU A O 1
ATOM 1655 N N . GLY A 1 219 ? 40.712 -8.259 -17.581 1.00 63.53 219 GLY A N 1
ATOM 1656 C CA . GLY A 1 219 ? 40.120 -8.509 -18.909 1.00 63.53 219 GLY A CA 1
ATOM 1657 C C . GLY A 1 219 ? 38.830 -7.745 -19.249 1.00 63.53 219 GLY A C 1
ATOM 1658 O O . GLY A 1 219 ? 38.474 -7.652 -20.424 1.00 63.53 219 GLY A O 1
ATOM 1659 N N . GLY A 1 220 ? 38.159 -7.126 -18.270 1.00 78.38 220 GLY A N 1
ATOM 1660 C CA . GLY A 1 220 ? 36.997 -6.268 -18.519 1.00 78.38 220 GLY A CA 1
ATOM 1661 C C . GLY A 1 220 ? 35.792 -7.028 -19.072 1.00 78.38 220 GLY A C 1
ATOM 1662 O O . GLY A 1 220 ? 35.070 -6.506 -19.914 1.00 78.38 220 GLY A O 1
ATOM 1663 N N . THR A 1 221 ? 35.587 -8.267 -18.646 1.00 84.31 221 THR A N 1
ATOM 1664 C CA . THR A 1 221 ? 34.468 -9.127 -19.044 1.00 84.31 221 THR A CA 1
ATOM 1665 C C . THR A 1 221 ? 33.272 -8.957 -18.111 1.00 84.31 221 THR A C 1
ATOM 1667 O O . THR A 1 221 ? 33.419 -8.631 -16.933 1.00 84.31 221 THR A O 1
ATOM 1670 N N . VAL A 1 222 ? 32.061 -9.151 -18.638 1.00 86.31 222 VAL A N 1
ATOM 1671 C CA . VAL A 1 222 ? 30.821 -9.130 -17.855 1.00 86.31 222 VAL A CA 1
ATOM 1672 C C . VAL A 1 222 ? 29.851 -10.197 -18.341 1.00 86.31 222 VAL A C 1
ATOM 1674 O O . VAL A 1 222 ? 29.661 -10.373 -19.542 1.00 86.31 222 VAL A O 1
ATOM 1677 N N . ASP A 1 223 ? 29.227 -10.902 -17.402 1.00 88.44 223 ASP A N 1
ATOM 1678 C CA . ASP A 1 223 ? 28.176 -11.876 -17.692 1.00 88.44 223 ASP A CA 1
ATOM 1679 C C . ASP A 1 223 ? 26.812 -11.176 -17.750 1.00 88.44 223 ASP A C 1
ATOM 1681 O O . ASP A 1 223 ? 26.289 -10.712 -16.732 1.00 88.44 223 ASP A O 1
ATOM 1685 N N . ILE A 1 224 ? 26.235 -11.103 -18.950 1.00 86.50 224 ILE A N 1
ATOM 1686 C CA . ILE A 1 224 ? 24.927 -10.492 -19.204 1.00 86.50 224 ILE A CA 1
ATOM 1687 C C . ILE A 1 224 ? 23.820 -11.212 -18.425 1.00 86.50 224 ILE A C 1
ATOM 1689 O O . ILE A 1 224 ? 22.903 -10.543 -17.946 1.00 86.50 224 ILE A O 1
ATOM 1693 N N . GLY A 1 225 ? 23.914 -12.533 -18.235 1.00 84.25 225 GLY A N 1
ATOM 1694 C CA . GLY A 1 225 ? 22.936 -13.310 -17.470 1.00 84.25 225 GLY A CA 1
ATOM 1695 C C . GLY A 1 225 ? 22.829 -12.812 -16.028 1.00 84.25 225 GLY A C 1
ATOM 1696 O O . GLY A 1 225 ? 21.742 -12.475 -15.563 1.00 84.25 225 GLY A O 1
ATOM 1697 N N . LYS A 1 226 ? 23.973 -12.591 -15.368 1.00 85.94 226 LYS A N 1
ATOM 1698 C CA . LYS A 1 226 ? 24.025 -12.039 -13.999 1.00 85.94 226 LYS A CA 1
ATOM 1699 C C . LYS A 1 226 ? 23.503 -10.603 -13.914 1.00 85.94 226 LYS A C 1
ATOM 1701 O O . LYS A 1 226 ? 22.927 -10.200 -12.902 1.00 85.94 226 LYS A O 1
ATOM 1706 N N . VAL A 1 227 ? 23.707 -9.807 -14.965 1.00 87.50 227 VAL A N 1
ATOM 1707 C CA . VAL A 1 227 ? 23.181 -8.434 -15.037 1.00 87.50 227 VAL A CA 1
ATOM 1708 C C . VAL A 1 227 ? 21.656 -8.457 -15.168 1.00 87.50 227 VAL A C 1
ATOM 1710 O O . VAL A 1 227 ? 20.976 -7.665 -14.511 1.00 87.50 227 VAL A O 1
ATOM 1713 N N . LEU A 1 228 ? 21.115 -9.373 -15.976 1.00 86.81 228 LEU A N 1
ATOM 1714 C CA . LEU A 1 228 ? 19.676 -9.590 -16.118 1.00 86.81 228 LEU A CA 1
ATOM 1715 C C . LEU A 1 228 ? 19.054 -10.114 -14.822 1.00 86.81 228 LEU A C 1
ATOM 1717 O O . LEU A 1 228 ? 18.010 -9.598 -14.436 1.00 86.81 228 LEU A O 1
ATOM 1721 N N . ASP A 1 229 ? 19.713 -11.027 -14.106 1.00 85.50 229 ASP A N 1
ATOM 1722 C CA . ASP A 1 229 ? 19.285 -11.477 -12.773 1.00 85.50 229 ASP A CA 1
ATOM 1723 C C . ASP A 1 229 ? 19.230 -10.306 -11.776 1.00 85.50 229 ASP A C 1
ATOM 1725 O O . ASP A 1 229 ? 18.272 -10.162 -11.013 1.00 85.50 229 ASP A O 1
ATOM 1729 N N . GLY A 1 230 ? 20.232 -9.419 -11.809 1.00 85.06 230 GLY A N 1
ATOM 1730 C CA . GLY A 1 230 ? 20.264 -8.202 -10.994 1.00 85.06 230 GLY A CA 1
ATOM 1731 C C . GLY A 1 230 ? 19.133 -7.228 -11.337 1.00 85.06 230 GLY A C 1
ATOM 1732 O O . GLY A 1 230 ? 18.470 -6.703 -10.441 1.00 85.06 230 GLY A O 1
ATOM 1733 N N . LEU A 1 231 ? 18.866 -7.016 -12.630 1.00 85.81 231 LEU A N 1
ATOM 1734 C CA . LEU A 1 231 ? 17.735 -6.203 -13.086 1.00 85.81 231 LEU A CA 1
ATOM 1735 C C . LEU A 1 231 ? 16.397 -6.847 -12.736 1.00 85.81 231 LEU A C 1
ATOM 1737 O O . LEU A 1 231 ? 15.460 -6.137 -12.372 1.00 85.81 231 LEU A O 1
ATOM 1741 N N . GLU A 1 232 ? 16.296 -8.171 -12.818 1.00 82.81 232 GLU A N 1
ATOM 1742 C CA . GLU A 1 232 ? 15.119 -8.900 -12.378 1.00 82.81 232 GLU A CA 1
ATOM 1743 C C . GLU A 1 232 ? 14.916 -8.680 -10.875 1.00 82.81 232 GLU A C 1
ATOM 1745 O O . GLU A 1 232 ? 13.843 -8.252 -10.463 1.00 82.81 232 GLU A O 1
ATOM 1750 N N . ALA A 1 233 ? 15.943 -8.840 -10.044 1.00 83.31 233 ALA A N 1
ATOM 1751 C CA . ALA A 1 233 ? 15.847 -8.592 -8.607 1.00 83.31 233 ALA A CA 1
ATOM 1752 C C . ALA A 1 233 ? 15.434 -7.142 -8.266 1.00 83.31 233 ALA A C 1
ATOM 1754 O O . ALA A 1 233 ? 14.610 -6.936 -7.370 1.00 83.31 233 ALA A O 1
ATOM 1755 N N . GLU A 1 234 ? 15.958 -6.142 -8.986 1.00 81.19 234 GLU A N 1
ATOM 1756 C CA . GLU A 1 234 ? 15.640 -4.723 -8.765 1.00 81.19 234 GLU A CA 1
ATOM 1757 C C . GLU A 1 234 ? 14.237 -4.328 -9.275 1.00 81.19 234 GLU A C 1
ATOM 1759 O O . GLU A 1 234 ? 13.520 -3.576 -8.607 1.00 81.19 234 GLU A O 1
ATOM 1764 N N . TYR A 1 235 ? 13.819 -4.838 -10.440 1.00 78.94 235 TYR A N 1
ATOM 1765 C CA . TYR A 1 235 ? 12.601 -4.404 -11.142 1.00 78.94 235 TYR A CA 1
ATOM 1766 C C . TYR A 1 235 ? 11.460 -5.425 -11.146 1.00 78.94 235 TYR A C 1
ATOM 1768 O O . TYR A 1 235 ? 10.382 -5.138 -11.680 1.00 78.94 235 TYR A O 1
ATOM 1776 N N . LYS A 1 236 ? 11.598 -6.573 -10.473 1.00 68.75 236 LYS A N 1
ATOM 1777 C CA . LYS A 1 236 ? 10.494 -7.512 -10.196 1.00 68.75 236 LYS A CA 1
ATOM 1778 C C . LYS A 1 236 ? 9.580 -6.961 -9.099 1.00 68.75 236 LYS A C 1
ATOM 1780 O O . LYS A 1 236 ? 9.341 -7.552 -8.050 1.00 68.75 236 LYS A O 1
ATOM 1785 N N . SER A 1 237 ? 8.989 -5.805 -9.379 1.00 47.12 237 SER A N 1
ATOM 1786 C CA . SER A 1 237 ? 7.851 -5.255 -8.658 1.00 47.12 237 SER A CA 1
ATOM 1787 C C . SER A 1 237 ? 6.569 -5.724 -9.342 1.00 47.12 237 SER A C 1
ATOM 1789 O O . SER A 1 237 ? 6.093 -5.105 -10.287 1.00 47.12 237 SER A O 1
ATOM 1791 N N . SER A 1 238 ? 6.000 -6.810 -8.815 1.00 45.62 238 SER A N 1
ATOM 1792 C CA . SER A 1 238 ? 4.577 -7.170 -8.866 1.00 45.62 238 SER A CA 1
ATOM 1793 C C . SER A 1 238 ? 3.813 -6.897 -10.179 1.00 45.62 238 SER A C 1
ATOM 1795 O O . SER A 1 238 ? 3.385 -5.774 -10.448 1.00 45.62 238 SER A O 1
ATOM 1797 N N . ARG A 1 239 ? 3.408 -7.994 -10.836 1.00 41.97 239 ARG A N 1
ATOM 1798 C CA . ARG A 1 239 ? 2.190 -8.096 -11.669 1.00 41.97 239 ARG A CA 1
ATOM 1799 C C . ARG A 1 239 ? 2.341 -7.769 -13.160 1.00 41.97 239 ARG A C 1
ATOM 1801 O O . ARG A 1 239 ? 1.598 -6.969 -13.718 1.00 41.97 239 ARG A O 1
ATOM 1808 N N . GLY A 1 240 ? 3.172 -8.553 -13.828 1.00 42.28 240 GLY A N 1
ATOM 1809 C CA . GLY A 1 240 ? 2.699 -9.334 -14.969 1.00 42.28 240 GLY A CA 1
ATOM 1810 C C . GLY A 1 240 ? 2.794 -10.806 -14.585 1.00 42.28 240 GLY A C 1
ATOM 1811 O O . GLY A 1 240 ? 3.773 -11.442 -14.930 1.00 42.28 240 GLY A O 1
ATOM 1812 N N . LYS A 1 241 ? 1.851 -11.335 -13.787 1.00 45.53 241 LYS A N 1
ATOM 1813 C CA . LYS A 1 241 ? 1.645 -12.789 -13.841 1.00 45.53 241 LYS A CA 1
ATOM 1814 C C . LYS A 1 241 ? 1.204 -13.015 -15.289 1.00 45.53 241 LYS A C 1
ATOM 1816 O O . LYS A 1 241 ? 0.207 -12.402 -15.679 1.00 45.53 241 LYS A O 1
ATOM 1821 N N . GLU A 1 242 ? 1.954 -13.795 -16.066 1.00 45.09 242 GLU A N 1
ATOM 1822 C CA . GLU A 1 242 ? 1.388 -14.479 -17.234 1.00 45.09 242 GLU A CA 1
ATOM 1823 C C . GLU A 1 242 ? 0.000 -15.001 -16.855 1.00 45.09 242 GLU A C 1
ATOM 1825 O O . GLU A 1 242 ? -0.226 -15.325 -15.679 1.00 45.09 242 GLU A O 1
ATOM 1830 N N . LYS A 1 243 ? -0.941 -15.012 -17.810 1.00 46.75 243 LYS A N 1
ATOM 1831 C CA . LYS A 1 243 ? -2.252 -15.645 -17.612 1.00 46.75 243 LYS A CA 1
ATOM 1832 C C . LYS A 1 243 ? -1.990 -16.982 -16.924 1.00 46.75 243 LYS A C 1
ATOM 1834 O O . LYS A 1 243 ? -1.306 -17.821 -17.493 1.00 46.75 243 LYS A O 1
ATOM 1839 N N . ALA A 1 244 ? -2.418 -17.112 -15.668 1.00 54.19 244 ALA A N 1
ATOM 1840 C CA . ALA A 1 244 ? -2.233 -18.355 -14.946 1.00 54.19 244 ALA A CA 1
ATOM 1841 C C . ALA A 1 244 ? -2.963 -19.416 -15.766 1.00 54.19 244 ALA A C 1
ATOM 1843 O O . ALA A 1 244 ? -4.161 -19.252 -16.013 1.00 54.19 244 ALA A O 1
ATOM 1844 N N . GLU A 1 245 ? -2.239 -20.426 -16.245 1.00 59.38 245 GLU A N 1
ATOM 1845 C CA . GLU A 1 245 ? -2.880 -21.604 -16.809 1.00 59.38 245 GLU A CA 1
ATOM 1846 C C . GLU A 1 245 ? -3.855 -22.123 -15.759 1.00 59.38 245 GLU A C 1
ATOM 1848 O O . GLU A 1 245 ? -3.511 -22.277 -14.583 1.00 59.38 245 GLU A O 1
ATOM 1853 N N . VAL A 1 246 ? -5.113 -22.257 -16.167 1.00 69.62 246 VAL A N 1
ATOM 1854 C CA . VAL A 1 246 ? -6.180 -22.654 -15.261 1.00 69.62 246 VAL A CA 1
ATOM 1855 C C . VAL A 1 246 ? -5.961 -24.129 -14.947 1.00 69.62 246 VAL A C 1
ATOM 1857 O O . VAL A 1 246 ? -6.003 -24.961 -15.846 1.00 69.62 246 VAL A O 1
ATOM 1860 N N . ALA A 1 247 ? -5.724 -24.448 -13.676 1.00 73.31 247 ALA A N 1
ATOM 1861 C CA . ALA A 1 247 ? -5.411 -25.803 -13.229 1.00 73.31 247 ALA A CA 1
ATOM 1862 C C . ALA A 1 247 ? -6.571 -26.799 -13.434 1.00 73.31 247 ALA A C 1
ATOM 1864 O O . ALA A 1 247 ? -6.343 -28.005 -13.447 1.00 73.31 247 ALA A O 1
ATOM 1865 N N . CYS A 1 248 ? -7.803 -26.305 -13.589 1.00 77.50 248 CYS A N 1
ATOM 1866 C CA . CYS A 1 248 ? -9.007 -27.098 -13.813 1.00 77.50 248 CYS A CA 1
ATOM 1867 C C . CYS A 1 248 ? -9.814 -26.528 -14.989 1.00 77.50 248 CYS A C 1
ATOM 1869 O O . CYS A 1 248 ? -10.215 -25.363 -14.959 1.00 77.50 248 CYS A O 1
ATOM 1871 N N . GLU A 1 249 ? -10.110 -27.348 -16.000 1.00 78.31 249 GLU A N 1
ATOM 1872 C CA . GLU A 1 249 ? -10.867 -26.915 -17.185 1.00 78.31 249 GLU A CA 1
ATOM 1873 C C . GLU A 1 249 ? -12.278 -26.412 -16.845 1.00 78.31 249 GLU A C 1
ATOM 1875 O O . GLU A 1 249 ? -12.741 -25.444 -17.443 1.00 78.31 249 GLU A O 1
ATOM 1880 N N . ALA A 1 250 ? -12.933 -26.980 -15.828 1.00 81.06 250 ALA A N 1
ATOM 1881 C CA . ALA A 1 250 ? -14.261 -26.541 -15.388 1.00 81.06 250 ALA A CA 1
ATOM 1882 C C . ALA A 1 250 ? -14.267 -25.095 -14.856 1.00 81.06 250 ALA A C 1
ATOM 1884 O O . ALA A 1 250 ? -15.237 -24.361 -15.033 1.00 81.06 250 ALA A O 1
ATOM 1885 N N . ASN A 1 251 ? -13.160 -24.646 -14.255 1.00 84.38 251 ASN A N 1
ATOM 1886 C CA . ASN A 1 251 ? -13.027 -23.278 -13.753 1.00 84.38 251 ASN A CA 1
ATOM 1887 C C . ASN A 1 251 ? -12.630 -22.289 -14.863 1.00 84.38 251 ASN A C 1
ATOM 1889 O O . ASN A 1 251 ? -12.626 -21.079 -14.628 1.00 84.38 251 ASN A O 1
ATOM 1893 N N . ARG A 1 252 ? -12.294 -22.771 -16.068 1.00 84.31 252 ARG A N 1
ATOM 1894 C CA . ARG A 1 252 ? -11.748 -21.949 -17.156 1.00 84.31 252 ARG A CA 1
ATOM 1895 C C . ARG A 1 252 ? -12.725 -20.876 -17.616 1.00 84.31 252 ARG A C 1
ATOM 1897 O O . ARG A 1 252 ? -12.350 -19.707 -17.626 1.00 84.31 252 ARG A O 1
ATOM 1904 N N . GLY A 1 253 ? -13.972 -21.251 -17.906 1.00 85.25 253 GLY A N 1
ATOM 1905 C CA . GLY A 1 253 ? -15.001 -20.299 -18.342 1.00 85.25 253 GLY A CA 1
ATOM 1906 C C . GLY A 1 253 ? -15.256 -19.203 -17.303 1.00 85.25 253 GLY A C 1
ATOM 1907 O O . GLY A 1 253 ? -15.296 -18.019 -17.635 1.00 85.25 253 GLY A O 1
ATOM 1908 N N . LEU A 1 254 ? -15.311 -19.580 -16.022 1.00 86.44 254 LEU A N 1
ATOM 1909 C CA . LEU A 1 254 ? -15.482 -18.636 -14.917 1.00 86.44 254 LEU A CA 1
ATOM 1910 C C . LEU A 1 254 ? -14.289 -17.677 -14.798 1.00 86.44 254 LEU A C 1
ATOM 1912 O O . LEU A 1 254 ? -14.463 -16.470 -14.630 1.00 86.44 254 LEU A O 1
ATOM 1916 N N . VAL A 1 255 ? -13.062 -18.195 -14.874 1.00 88.12 255 VAL A N 1
ATOM 1917 C CA . VAL A 1 255 ? -11.840 -17.383 -14.790 1.00 88.12 255 VAL A CA 1
ATOM 1918 C C . VAL A 1 255 ? -11.737 -16.422 -15.976 1.00 88.12 255 VAL A C 1
ATOM 1920 O O . VAL A 1 255 ? -11.338 -15.270 -15.788 1.00 88.12 255 VAL A O 1
ATOM 1923 N N . GLU A 1 256 ? -12.102 -16.860 -17.180 1.00 87.50 256 GLU A N 1
ATOM 1924 C CA . GLU A 1 256 ? -12.139 -16.021 -18.381 1.00 87.50 256 GLU A CA 1
ATOM 1925 C C . GLU A 1 256 ? -13.166 -14.887 -18.231 1.00 87.50 256 GLU A C 1
ATOM 1927 O O . GLU A 1 256 ? -12.785 -13.719 -18.349 1.00 87.50 256 GLU A O 1
ATOM 1932 N N . ALA A 1 257 ? -14.404 -15.196 -17.828 1.00 87.38 257 ALA A N 1
ATOM 1933 C CA . ALA A 1 257 ? -15.447 -14.195 -17.583 1.00 87.38 257 ALA A CA 1
ATOM 1934 C C . ALA A 1 257 ? -15.054 -13.180 -16.492 1.00 87.38 257 ALA A C 1
ATOM 1936 O O . ALA A 1 257 ? -15.244 -11.970 -16.642 1.00 87.38 257 ALA A O 1
ATOM 1937 N N . LEU A 1 258 ? -14.436 -13.639 -15.396 1.00 89.19 258 LEU A N 1
ATOM 1938 C CA . LEU A 1 258 ? -13.955 -12.751 -14.334 1.00 89.19 258 LEU A CA 1
ATOM 1939 C C . LEU A 1 258 ? -12.800 -11.854 -14.803 1.00 89.19 258 LEU A C 1
ATOM 1941 O O . LEU A 1 258 ? -12.722 -10.702 -14.375 1.00 89.19 258 LEU A O 1
ATOM 1945 N N . ASN A 1 259 ? -11.898 -12.350 -15.654 1.00 88.44 259 ASN A N 1
ATOM 1946 C CA . ASN A 1 259 ? -10.815 -11.536 -16.212 1.00 88.44 259 ASN A CA 1
ATOM 1947 C C . ASN A 1 259 ? -11.344 -10.483 -17.193 1.00 88.44 259 ASN A C 1
ATOM 1949 O O . ASN A 1 259 ? -10.886 -9.343 -17.145 1.00 88.44 259 ASN A O 1
ATOM 1953 N N . GLU A 1 260 ? -12.333 -10.827 -18.014 1.00 88.25 260 GLU A N 1
ATOM 1954 C CA . GLU A 1 260 ? -12.986 -9.872 -18.911 1.00 88.25 260 GLU A CA 1
ATOM 1955 C C . GLU A 1 260 ? -13.688 -8.762 -18.111 1.00 88.25 260 GLU A C 1
ATOM 1957 O O . GLU A 1 260 ? -13.473 -7.573 -18.355 1.00 88.25 260 GLU A O 1
ATOM 1962 N N . LEU A 1 261 ? -14.425 -9.129 -17.054 1.00 86.25 261 LEU A N 1
ATOM 1963 C CA . LEU A 1 261 ? -15.058 -8.161 -16.154 1.00 86.25 261 LEU A CA 1
ATOM 1964 C C . LEU A 1 261 ? -14.035 -7.223 -15.501 1.00 86.25 261 LEU A C 1
ATOM 1966 O O . LEU A 1 261 ? -14.295 -6.034 -15.331 1.00 86.25 261 LEU A O 1
ATOM 1970 N N . VAL A 1 262 ? -12.854 -7.734 -15.148 1.00 88.69 262 VAL A N 1
ATOM 1971 C CA . VAL A 1 262 ? -11.763 -6.923 -14.591 1.00 88.69 262 VAL A CA 1
ATOM 1972 C C . VAL A 1 262 ? -11.285 -5.869 -15.587 1.00 88.69 262 VAL A C 1
ATOM 1974 O O . VAL A 1 262 ? -11.006 -4.741 -15.175 1.00 88.69 262 VAL A O 1
ATOM 1977 N N . GLU A 1 263 ? -11.178 -6.206 -16.871 1.00 86.44 263 GLU A N 1
ATOM 1978 C CA . GLU A 1 263 ? -10.785 -5.248 -17.908 1.00 86.44 263 GLU A CA 1
ATOM 1979 C C . GLU A 1 263 ? -11.817 -4.129 -18.056 1.00 86.44 263 GLU A C 1
ATOM 1981 O O . GLU A 1 263 ? -11.440 -2.951 -18.075 1.00 86.44 263 GLU A O 1
ATOM 1986 N N . TYR A 1 264 ? -13.106 -4.472 -18.075 1.00 83.38 264 TYR A N 1
ATOM 1987 C CA . TYR A 1 264 ? -14.182 -3.481 -18.109 1.00 83.38 264 TYR A CA 1
ATOM 1988 C C . TYR A 1 264 ? -14.238 -2.633 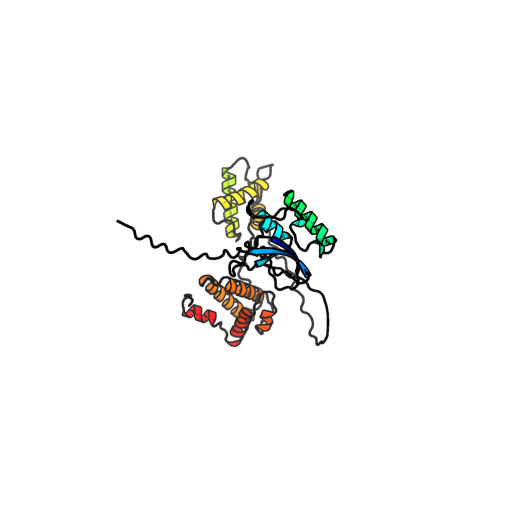-16.837 1.00 83.38 264 TYR A C 1
ATOM 1990 O O . TYR A 1 264 ? -14.316 -1.410 -16.933 1.00 83.38 264 TYR A O 1
ATOM 1998 N N . ASP A 1 265 ? -14.095 -3.224 -15.650 1.00 84.12 265 ASP A N 1
ATOM 1999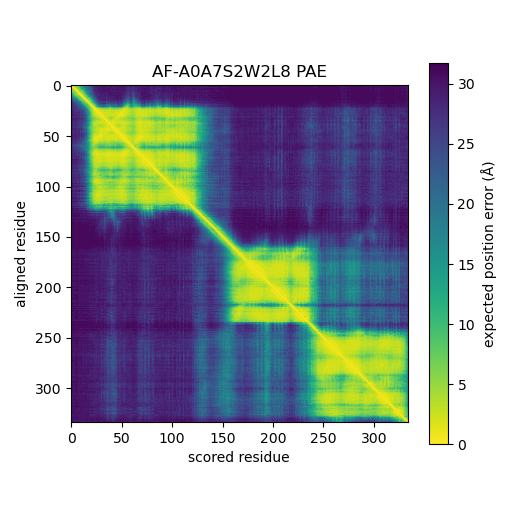 C CA . ASP A 1 265 ? -14.077 -2.467 -14.393 1.00 84.12 265 ASP A CA 1
ATOM 2000 C C . ASP A 1 265 ? -12.871 -1.513 -14.312 1.00 84.12 265 ASP A C 1
ATOM 2002 O O . ASP A 1 265 ? -12.979 -0.422 -13.743 1.00 84.12 265 ASP A O 1
ATOM 2006 N N . PHE A 1 266 ? -11.722 -1.866 -14.900 1.00 84.19 266 PHE A N 1
ATOM 2007 C CA . PHE A 1 266 ? -10.598 -0.933 -15.020 1.00 84.19 266 PHE A CA 1
ATOM 2008 C C . PHE A 1 266 ? -10.894 0.213 -15.991 1.00 84.19 266 PHE A C 1
ATOM 2010 O O . PHE A 1 266 ? -10.575 1.358 -15.658 1.00 84.19 266 PHE A O 1
ATOM 2017 N N . LYS A 1 267 ? -11.521 -0.072 -17.142 1.00 80.88 267 LYS A N 1
ATOM 2018 C CA . LYS A 1 267 ? -11.960 0.952 -18.109 1.00 80.88 267 LYS A CA 1
ATOM 2019 C C . LYS A 1 267 ? -13.004 1.893 -17.499 1.00 80.88 267 LYS A C 1
ATOM 2021 O O . LYS A 1 267 ? -12.895 3.102 -17.662 1.00 80.88 267 LYS A O 1
ATOM 2026 N N . ALA A 1 268 ? -13.924 1.360 -16.699 1.00 78.19 268 ALA A N 1
ATOM 2027 C CA . ALA A 1 268 ? -14.942 2.112 -15.967 1.00 78.19 268 ALA A CA 1
ATOM 2028 C C . ALA A 1 268 ? -14.406 2.833 -14.709 1.00 78.19 268 ALA A C 1
ATOM 2030 O O . ALA A 1 268 ? -15.175 3.395 -13.933 1.00 78.19 268 ALA A O 1
ATOM 2031 N N . GLY A 1 269 ? -13.095 2.788 -14.433 1.00 80.38 269 GLY A N 1
ATOM 2032 C CA . GLY A 1 269 ? -12.487 3.456 -13.274 1.00 80.38 269 GLY A CA 1
ATOM 2033 C C . GLY A 1 269 ? -12.754 2.788 -11.914 1.00 80.38 269 GLY A C 1
ATOM 2034 O O . GLY A 1 269 ? -12.261 3.264 -10.884 1.00 80.38 269 GLY A O 1
ATOM 2035 N N . LYS A 1 270 ? -13.449 1.644 -11.882 1.00 82.44 270 LYS A N 1
ATOM 2036 C CA . LYS A 1 270 ? -13.783 0.848 -10.688 1.00 82.44 270 LYS A CA 1
ATOM 2037 C C . LYS A 1 270 ? -12.584 0.008 -10.225 1.00 82.44 270 LYS A C 1
ATOM 2039 O O . LYS A 1 270 ? -12.597 -1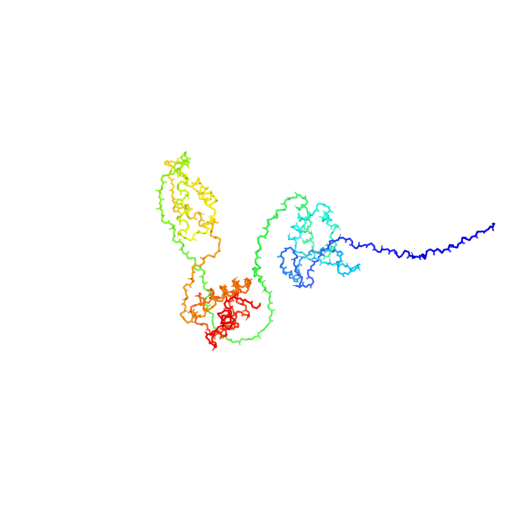.222 -10.197 1.00 82.44 270 LYS A O 1
ATOM 2044 N N . LYS A 1 271 ? -11.526 0.689 -9.772 1.00 84.19 271 LYS A N 1
ATOM 2045 C CA . LYS A 1 271 ? -10.239 0.068 -9.392 1.00 84.19 271 LYS A CA 1
ATOM 2046 C C . LYS A 1 271 ? -10.352 -0.954 -8.253 1.00 84.19 271 LYS A C 1
ATOM 2048 O O . LYS A 1 271 ? -9.682 -1.981 -8.297 1.00 84.19 271 LYS A O 1
ATOM 2053 N N . PHE A 1 272 ? -11.147 -0.686 -7.215 1.00 84.50 272 PHE A N 1
ATOM 2054 C CA . PHE A 1 272 ? -11.248 -1.592 -6.060 1.00 84.50 272 PHE A CA 1
ATOM 2055 C C . PHE A 1 272 ? -12.010 -2.891 -6.383 1.00 84.50 272 PHE A C 1
ATOM 2057 O O . PHE A 1 272 ? -11.466 -3.955 -6.074 1.00 84.50 272 PHE A O 1
ATOM 2064 N N . PRO A 1 273 ? -13.187 -2.845 -7.044 1.00 83.94 273 PRO A N 1
ATOM 2065 C CA . PRO A 1 273 ? -13.849 -4.042 -7.564 1.00 83.94 273 PRO A CA 1
ATOM 2066 C C . PRO A 1 273 ? -12.956 -4.851 -8.510 1.00 83.94 273 PRO A C 1
ATOM 2068 O O . PRO A 1 273 ? -12.754 -6.038 -8.265 1.00 83.94 273 PRO A O 1
ATOM 2071 N N . ALA A 1 274 ? -12.313 -4.199 -9.488 1.00 85.62 274 ALA A N 1
ATOM 2072 C CA . ALA A 1 274 ? -11.408 -4.861 -10.430 1.00 85.62 274 ALA A CA 1
ATOM 2073 C C . ALA A 1 274 ? -10.271 -5.609 -9.715 1.00 85.62 274 ALA A C 1
ATOM 2075 O O . ALA A 1 274 ? -9.929 -6.741 -10.050 1.00 85.62 274 ALA A O 1
ATOM 2076 N N . LEU A 1 275 ? -9.676 -5.007 -8.680 1.00 85.12 275 LEU A N 1
ATOM 2077 C CA . LEU A 1 275 ? -8.604 -5.646 -7.916 1.00 85.12 275 LEU A CA 1
ATOM 2078 C C . LEU A 1 275 ? -9.080 -6.864 -7.116 1.00 85.12 275 LEU A C 1
ATOM 2080 O O . LEU A 1 275 ? -8.324 -7.837 -7.024 1.00 85.12 275 LEU A O 1
ATOM 2084 N N . ALA A 1 276 ? -10.289 -6.811 -6.550 1.00 86.75 276 ALA A N 1
ATOM 2085 C CA . ALA A 1 276 ? -10.891 -7.921 -5.814 1.00 86.75 276 ALA A CA 1
ATOM 2086 C C . ALA A 1 276 ? -11.232 -9.087 -6.753 1.00 86.75 276 ALA A C 1
ATOM 2088 O O . ALA A 1 276 ? -10.788 -10.211 -6.518 1.00 86.75 276 ALA A O 1
ATOM 2089 N N . THR A 1 277 ? -11.913 -8.801 -7.866 1.00 88.19 277 THR A N 1
ATOM 2090 C CA . THR A 1 277 ? -12.265 -9.785 -8.901 1.00 88.19 277 THR A CA 1
ATOM 2091 C C . THR A 1 277 ? -11.014 -10.413 -9.516 1.00 88.19 277 THR A C 1
ATOM 2093 O O . THR A 1 277 ? -10.924 -11.631 -9.622 1.00 88.19 277 THR A O 1
ATOM 2096 N N . LYS A 1 278 ? -9.968 -9.619 -9.785 1.00 88.75 278 LYS A N 1
ATOM 2097 C CA . LYS A 1 278 ? -8.681 -10.127 -10.289 1.00 88.75 278 LYS A CA 1
ATOM 2098 C C . LYS A 1 278 ? -7.988 -11.067 -9.306 1.00 88.75 278 LYS A C 1
ATOM 2100 O O . LYS A 1 278 ? -7.318 -12.012 -9.720 1.00 88.75 278 LYS A O 1
ATOM 2105 N N . LYS A 1 279 ? -8.091 -10.787 -8.002 1.00 86.31 279 LYS A N 1
ATOM 2106 C CA . LYS A 1 279 ? -7.530 -11.668 -6.971 1.00 86.31 279 LYS A CA 1
ATOM 2107 C C . LYS A 1 279 ? -8.308 -12.983 -6.912 1.00 86.31 279 LYS A C 1
ATOM 2109 O O . LYS A 1 279 ? -7.672 -14.028 -6.857 1.00 86.31 279 LYS A O 1
ATOM 2114 N N . ALA A 1 280 ? -9.636 -12.930 -6.990 1.00 87.69 280 ALA A N 1
ATOM 2115 C CA . ALA A 1 280 ? -10.475 -14.122 -7.054 1.00 87.69 280 ALA A CA 1
ATOM 2116 C C . ALA A 1 280 ? -10.177 -14.971 -8.297 1.00 87.69 280 ALA A C 1
ATOM 2118 O O . ALA A 1 280 ? -9.891 -16.150 -8.148 1.00 87.69 280 ALA A O 1
ATOM 2119 N N . ALA A 1 281 ? -10.118 -14.368 -9.489 1.00 87.50 281 ALA A N 1
ATOM 2120 C CA . ALA A 1 281 ? -9.790 -15.073 -10.731 1.00 87.50 281 ALA A CA 1
ATOM 2121 C C . ALA A 1 281 ? -8.431 -15.790 -10.655 1.00 87.50 281 ALA A C 1
ATOM 2123 O O . ALA A 1 281 ? -8.308 -16.929 -11.085 1.00 87.50 281 ALA A O 1
ATOM 2124 N N . SER A 1 282 ? -7.421 -15.159 -10.038 1.00 85.06 282 SER A N 1
ATOM 2125 C CA . SER A 1 282 ? -6.110 -15.800 -9.838 1.00 85.06 282 SER A CA 1
ATOM 2126 C C . SER A 1 282 ? -6.176 -17.002 -8.891 1.00 85.06 282 SER A C 1
ATOM 2128 O O . SER A 1 282 ? -5.490 -17.986 -9.122 1.00 85.06 282 SER A O 1
ATOM 2130 N N . LEU A 1 283 ? -6.973 -16.918 -7.822 1.00 84.44 283 LEU A N 1
ATOM 2131 C CA . LEU A 1 283 ? -7.124 -18.013 -6.859 1.00 84.44 283 LEU A CA 1
ATOM 2132 C C . LEU A 1 283 ? -7.930 -19.177 -7.446 1.00 84.44 283 LEU A C 1
ATOM 2134 O O . LEU A 1 283 ? -7.605 -20.328 -7.188 1.00 84.44 283 LEU A O 1
ATOM 2138 N N . LEU A 1 284 ? -8.948 -18.875 -8.253 1.00 83.50 284 LEU A N 1
ATOM 2139 C CA . LEU A 1 284 ? -9.753 -19.874 -8.955 1.00 83.50 284 LEU A CA 1
ATOM 2140 C C . LEU A 1 284 ? -8.962 -20.569 -10.068 1.00 83.50 284 LEU A C 1
ATOM 2142 O O . LEU A 1 284 ? -9.142 -21.762 -10.279 1.00 83.50 284 LEU A O 1
ATOM 2146 N N . ALA A 1 285 ? -8.048 -19.852 -10.728 1.00 84.75 285 ALA A N 1
ATOM 2147 C CA . ALA A 1 285 ? -7.130 -20.444 -11.698 1.00 84.75 285 ALA A CA 1
ATOM 2148 C C . ALA A 1 285 ? -6.133 -21.420 -11.052 1.00 84.75 285 ALA A C 1
ATOM 2150 O O . ALA A 1 285 ? -5.766 -22.412 -11.666 1.00 84.75 285 ALA A O 1
ATOM 2151 N N . GLU A 1 286 ? -5.707 -21.151 -9.814 1.00 84.44 286 GLU A N 1
ATOM 2152 C CA . GLU A 1 286 ? -4.794 -22.016 -9.053 1.00 84.44 286 GLU A CA 1
ATOM 2153 C C . GLU A 1 286 ? -5.509 -23.222 -8.402 1.00 84.44 286 GLU A C 1
ATOM 2155 O O . GLU A 1 286 ? -4.841 -24.137 -7.918 1.00 84.44 286 GLU A O 1
ATOM 2160 N N . LEU A 1 287 ? -6.847 -23.242 -8.375 1.00 81.94 287 LEU A N 1
ATOM 2161 C CA . LEU A 1 287 ? -7.635 -24.313 -7.766 1.00 81.94 287 LEU A CA 1
ATOM 2162 C C . LEU A 1 287 ? -7.708 -25.525 -8.709 1.00 81.94 287 LEU A C 1
ATOM 2164 O O . LEU A 1 287 ? -8.237 -25.429 -9.815 1.00 81.94 287 LEU A O 1
ATOM 2168 N N . SER A 1 288 ? -7.199 -26.673 -8.254 1.00 77.94 288 SER A N 1
ATOM 2169 C CA . SER A 1 288 ? -7.228 -27.940 -9.002 1.00 77.94 288 SER A CA 1
ATOM 2170 C C . SER A 1 288 ? -8.601 -28.619 -9.012 1.00 77.94 288 SER A C 1
ATOM 2172 O O . SER A 1 288 ? -8.839 -29.501 -9.829 1.00 77.94 288 SER A O 1
ATOM 2174 N N . GLU A 1 289 ? -9.497 -28.226 -8.106 1.00 78.12 289 GLU A N 1
ATOM 2175 C CA . GLU A 1 289 ? -10.857 -28.760 -8.006 1.00 78.12 289 GLU A CA 1
ATOM 2176 C C . GLU A 1 289 ? -11.880 -27.803 -8.639 1.00 78.12 289 GLU A C 1
ATOM 2178 O O . GLU A 1 289 ? -11.704 -26.579 -8.568 1.00 78.12 289 GLU A O 1
ATOM 2183 N N . PRO A 1 290 ? -12.967 -28.331 -9.233 1.00 81.69 290 PRO A N 1
ATOM 2184 C CA . PRO A 1 290 ? -14.047 -27.506 -9.751 1.00 81.69 290 PRO A CA 1
ATOM 2185 C C . PRO A 1 290 ? -14.737 -26.766 -8.606 1.00 81.69 290 PRO A C 1
ATOM 2187 O O . PRO A 1 290 ? -14.989 -27.320 -7.530 1.00 81.69 290 PRO A O 1
ATOM 2190 N N . ILE A 1 291 ? -15.055 -25.496 -8.831 1.00 83.44 291 ILE A N 1
ATOM 2191 C CA . ILE A 1 291 ? -15.828 -24.740 -7.858 1.00 83.44 291 ILE A CA 1
ATOM 2192 C C . ILE A 1 291 ? -17.313 -25.085 -7.964 1.00 83.44 291 ILE A C 1
ATOM 2194 O O . ILE A 1 291 ? -17.890 -25.049 -9.043 1.00 83.44 291 ILE A O 1
ATOM 2198 N N . THR A 1 292 ? -17.931 -25.411 -6.828 1.00 83.19 292 THR A N 1
ATOM 2199 C CA . THR A 1 292 ? -19.339 -25.851 -6.783 1.00 83.19 292 THR A CA 1
ATOM 2200 C C . THR A 1 292 ? -20.295 -24.783 -6.253 1.00 83.19 292 THR A C 1
ATOM 2202 O O . THR A 1 292 ? -21.499 -24.882 -6.448 1.00 83.19 292 THR A O 1
ATOM 2205 N N . SER A 1 293 ? -19.778 -23.749 -5.579 1.00 85.44 293 SER A N 1
ATOM 2206 C CA . SER A 1 293 ? -20.561 -22.597 -5.116 1.00 85.44 293 SER A CA 1
ATOM 2207 C C . SER A 1 293 ? -19.659 -21.403 -4.783 1.00 85.44 293 SER A C 1
ATOM 2209 O O . SER A 1 293 ? -18.521 -21.543 -4.326 1.00 85.44 293 SER A O 1
ATOM 2211 N N . GLY A 1 294 ? -20.198 -20.197 -4.896 1.00 80.06 294 GLY A N 1
ATOM 2212 C CA . GLY A 1 294 ? -19.643 -18.952 -4.381 1.00 80.06 294 GLY A CA 1
ATOM 2213 C C . GLY A 1 294 ? -19.368 -18.968 -2.874 1.00 80.06 294 GLY A C 1
ATOM 2214 O O . GLY A 1 294 ? -18.433 -18.296 -2.430 1.00 80.06 294 GLY A O 1
ATOM 2215 N N . LYS A 1 295 ? -20.053 -19.797 -2.068 1.00 79.75 295 LYS A N 1
ATOM 2216 C CA . LYS A 1 295 ? -19.658 -20.030 -0.659 1.00 79.75 295 LYS A CA 1
ATOM 2217 C C . LYS A 1 295 ? -18.277 -20.681 -0.550 1.00 79.75 295 LYS A C 1
ATOM 2219 O O . LYS A 1 295 ? -17.507 -20.313 0.338 1.00 79.75 295 LYS A O 1
ATOM 2224 N N . GLN A 1 296 ? -17.944 -21.610 -1.448 1.00 79.38 296 GLN A N 1
ATOM 2225 C CA . GLN A 1 296 ? -16.607 -22.205 -1.540 1.00 79.38 296 GLN A CA 1
ATOM 2226 C C . GLN A 1 296 ? -15.590 -21.154 -2.009 1.00 79.38 296 GLN A C 1
ATOM 2228 O O . GLN A 1 296 ? -14.507 -21.063 -1.433 1.00 79.38 296 GLN A O 1
ATOM 2233 N N . ALA A 1 297 ? -15.973 -20.277 -2.946 1.00 80.25 297 ALA A N 1
ATOM 2234 C CA . ALA A 1 297 ? -15.130 -19.159 -3.388 1.00 80.25 297 ALA A CA 1
ATOM 2235 C C . ALA A 1 297 ? -14.810 -18.202 -2.232 1.00 80.25 297 ALA A C 1
ATOM 2237 O O . ALA A 1 297 ? -13.668 -17.786 -2.053 1.00 80.25 297 ALA A O 1
ATOM 2238 N N . GLY A 1 298 ? -15.819 -17.863 -1.427 1.00 79.44 298 GLY A N 1
ATOM 2239 C CA . GLY A 1 298 ? -15.714 -16.924 -0.311 1.00 79.44 298 GLY A CA 1
ATOM 2240 C C . GLY A 1 298 ? -14.834 -17.407 0.843 1.00 79.44 298 GLY A C 1
ATOM 2241 O O . GLY A 1 298 ? -14.365 -16.581 1.624 1.00 79.44 298 GLY A O 1
ATOM 2242 N N . LYS A 1 299 ? -14.569 -18.717 0.945 1.00 84.19 299 LYS A N 1
ATOM 2243 C CA . LYS A 1 299 ? -13.598 -19.270 1.907 1.00 84.19 299 LYS A CA 1
ATOM 2244 C C . LYS A 1 299 ? -12.146 -18.948 1.524 1.00 84.19 299 LYS A C 1
ATOM 2246 O O . LYS A 1 299 ? -11.269 -19.012 2.382 1.00 84.19 299 LYS A O 1
ATOM 2251 N N . LEU A 1 300 ? -11.875 -18.580 0.268 1.00 81.44 300 LEU A N 1
ATOM 2252 C CA . LEU A 1 300 ? -10.532 -18.229 -0.195 1.00 81.44 300 LEU A CA 1
ATOM 2253 C C . LEU A 1 300 ? -10.138 -16.820 0.291 1.00 81.44 300 LEU A C 1
ATOM 2255 O O . LEU A 1 300 ? -10.856 -15.839 0.071 1.00 81.44 300 LEU A O 1
ATOM 2259 N N . GLU A 1 301 ? -8.966 -16.693 0.931 1.00 73.38 301 GLU A N 1
ATOM 2260 C CA . GLU A 1 301 ? -8.485 -15.428 1.513 1.00 73.38 301 GLU A CA 1
ATOM 2261 C C . GLU A 1 301 ? -8.305 -14.319 0.451 1.00 73.38 301 GLU A C 1
ATOM 2263 O O . GLU A 1 301 ? -7.262 -14.162 -0.198 1.00 73.38 301 GLU A O 1
ATOM 2268 N N . GLY A 1 302 ? -9.316 -13.459 0.321 1.00 74.12 302 GLY A N 1
ATOM 2269 C CA . GLY A 1 302 ? -9.324 -12.328 -0.608 1.00 74.12 302 GLY A CA 1
ATOM 2270 C C . GLY A 1 302 ? -10.520 -12.272 -1.549 1.00 74.12 302 GLY A C 1
ATOM 2271 O O . GLY A 1 302 ? -10.618 -11.296 -2.291 1.00 74.12 302 GLY A O 1
ATOM 2272 N N . VAL A 1 303 ? -11.413 -13.261 -1.505 1.00 82.19 303 VAL A N 1
ATOM 2273 C CA . VAL A 1 303 ? -12.694 -13.232 -2.216 1.00 82.19 303 VAL A CA 1
ATOM 2274 C C . VAL A 1 303 ? -13.746 -12.596 -1.308 1.00 82.19 303 VAL A C 1
ATOM 2276 O O . VAL A 1 303 ? -13.998 -13.052 -0.197 1.00 82.19 303 VAL A O 1
ATOM 2279 N N . GLY A 1 304 ? -14.333 -11.485 -1.755 1.00 82.50 304 GLY A N 1
ATOM 2280 C CA . GLY A 1 304 ? -15.395 -10.797 -1.020 1.00 82.50 304 GLY A CA 1
ATOM 2281 C C . GLY A 1 304 ? -16.782 -11.360 -1.334 1.00 82.50 304 GLY A C 1
ATOM 2282 O O . GLY A 1 304 ? -16.976 -12.006 -2.360 1.00 82.50 304 GLY A O 1
ATOM 2283 N N . LYS A 1 305 ? -17.780 -11.024 -0.503 1.00 84.94 305 LYS A N 1
ATOM 2284 C CA . LYS A 1 305 ? -19.192 -11.411 -0.710 1.00 84.94 305 LYS A CA 1
ATOM 2285 C C . LYS A 1 305 ? -19.718 -11.031 -2.101 1.00 84.94 305 LYS A C 1
ATOM 2287 O O . LYS A 1 305 ? -20.473 -11.782 -2.699 1.00 84.94 305 LYS A O 1
ATOM 2292 N N . SER A 1 306 ? -19.307 -9.875 -2.626 1.00 83.06 306 SER A N 1
ATOM 2293 C CA . SER A 1 306 ? -19.715 -9.397 -3.953 1.00 83.06 306 SER A CA 1
ATOM 2294 C C . SER A 1 306 ? -19.075 -10.164 -5.108 1.00 83.06 306 SER A C 1
ATOM 2296 O O . SER A 1 306 ? -19.647 -10.198 -6.190 1.00 83.06 306 SER A O 1
ATOM 2298 N N . THR A 1 307 ? -17.891 -10.744 -4.911 1.00 86.31 307 THR A N 1
ATOM 2299 C CA . THR A 1 307 ? -17.244 -11.600 -5.910 1.00 86.31 307 THR A CA 1
ATOM 2300 C C . THR A 1 307 ? -17.778 -13.025 -5.816 1.00 86.31 307 THR A C 1
ATOM 2302 O O . THR A 1 307 ? -18.019 -13.630 -6.847 1.00 86.31 307 THR A O 1
ATOM 2305 N N . ALA A 1 308 ? -18.051 -13.521 -4.604 1.00 87.69 308 ALA A N 1
ATOM 2306 C CA . ALA A 1 308 ? -18.716 -14.806 -4.385 1.00 87.69 308 ALA A CA 1
ATOM 2307 C C . ALA A 1 308 ? -20.092 -14.870 -5.067 1.00 87.69 308 ALA A C 1
ATOM 2309 O O . ALA A 1 308 ? -20.360 -15.829 -5.772 1.00 87.69 308 ALA A O 1
ATOM 2310 N N . LYS A 1 309 ? -20.904 -13.807 -4.960 1.00 88.69 309 LYS A N 1
ATOM 2311 C CA . LYS A 1 309 ? -22.188 -13.717 -5.675 1.00 88.69 309 LYS A CA 1
ATOM 2312 C C . LYS A 1 309 ? -22.046 -13.846 -7.191 1.00 88.69 309 LYS A C 1
ATOM 2314 O O . LYS A 1 309 ? -22.826 -14.556 -7.793 1.00 88.69 309 LYS A O 1
ATOM 2319 N N . LYS A 1 310 ? -21.033 -13.207 -7.788 1.00 87.62 310 LYS A N 1
ATOM 2320 C CA . LYS A 1 310 ? -20.766 -13.325 -9.233 1.00 87.62 310 LYS A CA 1
ATOM 2321 C C . LYS A 1 310 ? -20.317 -14.728 -9.637 1.00 87.62 310 LYS A C 1
ATOM 2323 O O . LYS A 1 310 ? -20.514 -15.128 -10.773 1.00 87.62 310 LYS A O 1
ATOM 2328 N N . VAL A 1 311 ? -19.671 -15.451 -8.719 1.00 87.31 311 VAL A N 1
ATOM 2329 C CA . VAL A 1 311 ? -19.325 -16.859 -8.930 1.00 87.31 311 VAL A CA 1
ATOM 2330 C C . VAL A 1 311 ? -20.586 -17.719 -8.894 1.00 87.31 311 VAL A C 1
ATOM 2332 O O . VAL A 1 311 ? -20.759 -18.509 -9.807 1.00 87.31 311 VAL A O 1
ATOM 2335 N N . ASP A 1 312 ? -21.464 -17.546 -7.898 1.00 87.44 312 ASP A N 1
ATOM 2336 C CA . ASP A 1 312 ? -22.763 -18.245 -7.852 1.00 87.44 312 ASP A CA 1
ATOM 2337 C C . ASP A 1 312 ? -23.590 -17.949 -9.117 1.00 87.44 312 ASP A C 1
ATOM 2339 O O . ASP A 1 312 ? -24.038 -18.860 -9.795 1.00 87.44 312 ASP A O 1
ATOM 2343 N N . GLU A 1 313 ? -23.685 -16.679 -9.507 1.00 89.44 313 GLU A N 1
ATOM 2344 C CA . GLU A 1 313 ? -24.413 -16.230 -10.697 1.00 89.44 313 GLU A CA 1
ATOM 2345 C C . GLU A 1 313 ? -23.894 -16.863 -11.996 1.00 89.44 313 GLU A C 1
ATOM 2347 O O . GLU A 1 313 ? -24.684 -17.294 -12.835 1.00 89.44 313 GLU A O 1
ATOM 2352 N N . PHE A 1 314 ? -22.572 -16.972 -12.149 1.00 88.69 314 PHE A N 1
ATOM 2353 C CA . PHE A 1 314 ? -21.970 -17.646 -13.297 1.00 88.69 314 PHE A CA 1
ATOM 2354 C C . PHE A 1 314 ? -22.193 -19.162 -13.263 1.00 88.69 314 PHE A C 1
ATOM 2356 O O . PHE A 1 314 ? -22.357 -19.771 -14.314 1.00 88.69 314 PHE A O 1
ATOM 2363 N N . LEU A 1 315 ? -22.205 -19.782 -12.079 1.00 85.88 315 LEU A N 1
ATOM 2364 C CA . LEU A 1 315 ? -22.509 -21.209 -11.940 1.00 85.88 315 LEU A CA 1
ATOM 2365 C C . LEU A 1 315 ? -23.983 -21.513 -12.258 1.00 85.88 315 LEU A C 1
ATOM 2367 O O . LEU A 1 315 ? -24.259 -22.553 -12.849 1.00 85.88 315 LEU A O 1
ATOM 2371 N N . ASP A 1 316 ? -24.898 -20.601 -11.921 1.00 85.75 316 ASP A N 1
ATOM 2372 C CA . ASP A 1 316 ? -26.338 -20.759 -12.155 1.00 85.75 316 ASP A CA 1
ATOM 2373 C C . ASP A 1 316 ? -26.744 -20.421 -13.601 1.00 85.75 316 ASP A C 1
ATOM 2375 O O . ASP A 1 316 ? -27.551 -21.126 -14.206 1.00 85.75 316 ASP A O 1
ATOM 2379 N N . SER A 1 317 ? -26.206 -19.333 -14.164 1.00 83.38 317 SER A N 1
ATOM 2380 C CA . SER A 1 317 ? -26.646 -18.774 -15.456 1.00 83.38 317 SER A CA 1
ATOM 2381 C C . SER A 1 317 ? -25.635 -18.924 -16.597 1.00 83.38 317 SER A C 1
ATOM 2383 O O . SER A 1 317 ? -25.958 -18.627 -17.747 1.00 83.38 317 SER A O 1
ATOM 2385 N N . GLY A 1 318 ? -24.396 -19.329 -16.304 1.00 82.62 318 GLY A N 1
ATOM 2386 C CA . GLY A 1 318 ? -23.294 -19.357 -17.273 1.00 82.62 318 GLY A CA 1
ATOM 2387 C C . GLY A 1 318 ? -22.774 -17.976 -17.690 1.00 82.62 318 GLY A C 1
ATOM 2388 O O . GLY A 1 318 ? -21.867 -17.890 -18.518 1.00 82.62 318 GLY A O 1
ATOM 2389 N N . THR A 1 319 ? -23.325 -16.888 -17.142 1.00 85.00 319 THR A N 1
ATOM 2390 C CA . THR A 1 319 ? -22.957 -15.506 -17.481 1.00 85.00 319 THR A CA 1
ATOM 2391 C C . THR A 1 319 ? -22.833 -14.644 -16.225 1.00 85.00 319 THR A C 1
ATOM 2393 O O . THR A 1 319 ? -23.178 -15.063 -15.123 1.00 85.00 319 THR A O 1
ATOM 2396 N N . ILE A 1 320 ? -22.262 -13.448 -16.370 1.00 85.50 320 ILE A N 1
ATOM 2397 C CA . ILE A 1 320 ? -22.239 -12.439 -15.306 1.00 85.50 320 ILE A CA 1
ATOM 2398 C C . ILE A 1 320 ? -22.990 -11.228 -15.852 1.00 85.50 320 ILE A C 1
ATOM 2400 O O . ILE A 1 320 ? -22.514 -10.588 -16.785 1.00 85.50 320 ILE A O 1
ATOM 2404 N N . GLU A 1 321 ? -24.120 -10.871 -15.258 1.00 83.25 321 GLU A N 1
ATOM 2405 C CA . GLU A 1 321 ? -25.008 -9.779 -15.671 1.00 83.25 321 GLU A CA 1
ATOM 2406 C C . GLU A 1 321 ? -24.239 -8.460 -15.799 1.00 83.25 321 GLU A C 1
ATOM 2408 O O . GLU A 1 321 ? -24.359 -7.738 -16.785 1.00 83.25 321 GLU A O 1
ATOM 2413 N N . ALA A 1 322 ? -23.346 -8.179 -14.846 1.00 79.06 322 ALA A N 1
ATOM 2414 C CA . ALA A 1 322 ? -22.485 -7.002 -14.910 1.00 79.06 322 ALA A CA 1
ATOM 2415 C C . ALA A 1 322 ? -21.581 -6.991 -16.158 1.00 79.06 322 ALA A C 1
ATOM 2417 O O . ALA A 1 322 ? -21.307 -5.920 -16.694 1.00 79.06 322 ALA A O 1
ATOM 2418 N N . LEU A 1 323 ? -21.108 -8.156 -16.610 1.00 81.19 323 LEU A N 1
ATOM 2419 C CA . LEU A 1 323 ? -20.293 -8.287 -17.816 1.00 81.19 323 LEU A CA 1
ATOM 2420 C C . LEU A 1 323 ? -21.145 -8.119 -19.079 1.00 81.19 323 LEU A C 1
ATOM 2422 O O . LEU A 1 323 ? -20.752 -7.367 -19.969 1.00 81.19 323 LEU A O 1
ATOM 2426 N N . GLU A 1 324 ? -22.319 -8.749 -19.134 1.00 84.31 324 GLU A N 1
ATOM 2427 C CA . GLU A 1 324 ? -23.243 -8.605 -20.268 1.00 84.31 324 GLU A CA 1
ATOM 2428 C C . GLU A 1 324 ? -23.716 -7.157 -20.429 1.00 84.31 324 GLU A C 1
ATOM 2430 O O . GLU A 1 324 ? -23.705 -6.612 -21.533 1.00 84.31 324 GLU A O 1
ATOM 2435 N N . ASN A 1 325 ? -23.994 -6.470 -19.322 1.00 81.81 325 ASN A N 1
ATOM 2436 C CA . ASN A 1 325 ? -24.324 -5.048 -19.340 1.00 81.81 325 ASN A CA 1
ATOM 2437 C C . ASN A 1 325 ? -23.178 -4.202 -19.918 1.00 81.81 325 ASN A C 1
ATOM 2439 O O . ASN A 1 325 ? -23.425 -3.282 -20.701 1.00 81.81 325 ASN A O 1
ATOM 2443 N N . TYR A 1 326 ? -21.914 -4.518 -19.609 1.00 81.75 326 TYR A N 1
ATOM 2444 C CA . TYR A 1 326 ? -20.774 -3.828 -20.226 1.00 81.75 326 TYR A CA 1
ATOM 2445 C C . TYR A 1 326 ? -20.635 -4.129 -21.724 1.00 81.75 326 TYR A C 1
ATOM 2447 O O . TYR A 1 326 ? -20.261 -3.226 -22.480 1.00 81.75 326 TYR A O 1
ATOM 2455 N N . ARG A 1 327 ? -20.951 -5.357 -22.158 1.00 81.38 327 ARG A N 1
ATOM 2456 C CA . ARG A 1 327 ? -20.955 -5.747 -23.578 1.00 81.38 327 ARG A CA 1
ATOM 2457 C C . ARG A 1 327 ? -22.032 -4.995 -24.364 1.00 81.38 327 ARG A C 1
ATOM 2459 O O . ARG A 1 327 ? -21.748 -4.517 -25.459 1.00 81.38 327 ARG A O 1
ATOM 2466 N N . LEU A 1 328 ? -23.219 -4.810 -23.783 1.00 78.88 328 LEU A N 1
ATOM 2467 C CA . LEU A 1 328 ? -24.335 -4.085 -24.404 1.00 78.88 328 LEU A CA 1
ATOM 2468 C C . LEU A 1 328 ? -24.114 -2.565 -24.461 1.00 78.88 328 LEU A C 1
ATOM 2470 O O . LEU A 1 328 ? -24.412 -1.927 -25.467 1.00 78.88 328 LEU A O 1
ATOM 2474 N N . THR A 1 329 ? -23.565 -1.972 -23.398 1.00 73.31 329 THR A N 1
ATOM 2475 C CA . THR A 1 329 ? -23.369 -0.510 -23.277 1.00 73.31 329 THR A CA 1
ATOM 2476 C C . THR A 1 329 ? -22.054 -0.003 -23.88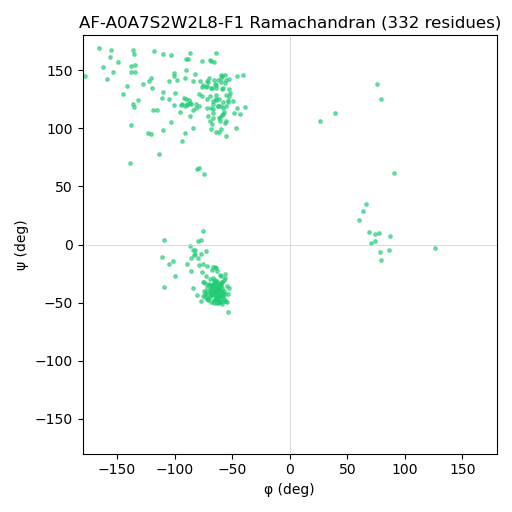4 1.00 73.31 329 THR A C 1
ATOM 2478 O O . THR A 1 329 ? -21.760 1.197 -23.855 1.00 73.31 329 THR A O 1
ATOM 2481 N N . GLY A 1 330 ? -21.225 -0.899 -24.431 1.00 63.97 330 GLY A N 1
ATOM 2482 C CA . GLY A 1 330 ? -19.928 -0.551 -25.016 1.00 63.97 330 GLY A CA 1
ATOM 2483 C C . GLY A 1 330 ? -18.936 0.031 -24.001 1.00 63.97 330 GLY A C 1
ATOM 2484 O O . GLY A 1 330 ? -18.096 0.858 -24.359 1.00 63.97 330 GLY A O 1
ATOM 2485 N N . GLY A 1 331 ? -19.048 -0.350 -22.724 1.00 56.06 331 GLY A N 1
ATOM 2486 C CA . GLY A 1 331 ? -18.154 0.110 -21.657 1.00 56.06 331 GLY A CA 1
ATOM 2487 C C . GLY A 1 331 ? -18.365 1.555 -21.182 1.00 56.06 331 GLY A C 1
ATOM 2488 O O . GLY A 1 331 ? -17.549 2.048 -20.400 1.00 56.06 331 GLY A O 1
ATOM 2489 N N . ARG A 1 332 ? -19.436 2.239 -21.609 1.00 46.75 332 ARG A N 1
ATOM 2490 C CA . ARG A 1 332 ? -19.877 3.500 -20.991 1.00 46.75 332 ARG A CA 1
ATOM 2491 C C . ARG A 1 332 ? -20.738 3.148 -19.782 1.00 46.75 332 ARG A C 1
ATOM 2493 O O . ARG A 1 332 ? -21.884 2.751 -19.939 1.00 46.75 332 ARG A O 1
ATOM 2500 N N . GLY A 1 333 ? -20.144 3.213 -18.592 1.00 48.91 333 GLY A N 1
ATOM 2501 C CA . GLY A 1 333 ? -20.895 3.039 -17.349 1.00 48.91 333 GLY A CA 1
ATOM 2502 C C . GLY A 1 333 ? -21.998 4.091 -17.219 1.00 48.91 333 GLY A C 1
ATOM 2503 O O . GLY A 1 333 ? -21.801 5.219 -17.672 1.00 48.91 333 GLY A O 1
ATOM 2504 N N . GLU A 1 334 ? -23.123 3.699 -16.616 1.00 39.06 334 GLU A N 1
ATOM 2505 C CA . GLU A 1 334 ? -24.129 4.624 -16.069 1.00 39.06 334 GLU A CA 1
ATOM 2506 C C . GLU A 1 334 ? -23.513 5.648 -15.105 1.00 39.06 334 GLU A C 1
ATOM 2508 O O . GLU A 1 334 ? -22.582 5.274 -14.343 1.00 39.06 334 GLU A O 1
#

pLDDT: mean 74.97, std 20.17, range [24.64, 94.88]

Nearest PDB structures (foldseek):
  8vfd-assembly1_A  TM=9.208E-01  e=1.823E-04  Homo sapiens
  4iqu-assembly1_A  TM=8.786E-01  e=1.927E-02  Mus musculus
  5d4b-assembly1_A  TM=8.742E-01  e=1.927E-02  Mus musculus
  5d4b-assembly2_B  TM=8.383E-01  e=2.159E-02  Mus musculus
  4qzi-assembly1_A  TM=7.891E-01  e=2.040E-02  Mus musculus

InterPro domains:
  IPR001510 Zinc finger, PARP-type [PF00645] (29-112)
  IPR001510 Zinc finger, PARP-type [PS50064] (26-117)
  IPR001510 Zinc finger, PARP-type [SM01336] (29-114)
  IPR010996 Crossover junction endonuclease MUS81-like, HHH domain [PF14716] (250-319)
  IPR022312 DNA polymerase family X [PTHR11276] (115-329)
  IPR027421 DNA polymerase lambda lyase domain superfamily [G3DSA:1.10.150.110] (241-327)
  IPR027421 DNA polymerase lambda lyase domain superfamily [SSF47802] (248-326)
  IPR036957 Zinc finger, PARP-type superfamily [G3DSA:3.30.1740.10] (19-134)